Protein AF-X0Z632-F1 (afdb_monomer_lite)

Secondary structure (DSSP, 8-state):
-------------PPPPHHHHHHHHTSSSS--------------------GGGGT-SEE---EES-TT--TT-HHHHHHHHTTS--TTTTTS-EE-GGGSSS-----SSPEEE-SSS---TTTHHHHHHHHHHHHHTT--EEEEE---HHHHHHHHHHTGGGGGGEEEEEE---S-HHHHHHHSTTSPPHHHHHHHHHHHHHTT-EEEEE-SS--SS-HHHHHHHHGGG-SS-EE-

Organism: NCBI:txid412755

Structure (mmCIF, N/CA/C/O backbone):
data_AF-X0Z632-F1
#
_entry.id   AF-X0Z632-F1
#
loop_
_atom_site.group_PDB
_atom_site.id
_atom_site.type_symbol
_atom_site.label_atom_id
_atom_site.label_alt_id
_atom_site.label_comp_id
_atom_site.label_asym_id
_atom_site.label_entity_id
_atom_site.label_seq_id
_atom_site.pdbx_PDB_ins_code
_atom_site.Cartn_x
_atom_site.Cartn_y
_atom_site.Cartn_z
_atom_site.occupancy
_atom_site.B_iso_or_equiv
_atom_site.auth_seq_id
_atom_site.auth_comp_id
_atom_site.auth_asym_id
_atom_site.auth_atom_id
_atom_site.pdbx_PDB_model_num
ATOM 1 N N . PHE A 1 1 ? -76.206 59.222 -0.067 1.00 35.00 1 PHE A N 1
ATOM 2 C CA . PHE A 1 1 ? -76.840 60.277 0.751 1.00 35.00 1 PHE A CA 1
ATOM 3 C C . PHE A 1 1 ? -76.728 59.892 2.226 1.00 35.00 1 PHE A C 1
ATOM 5 O O . PHE A 1 1 ? -77.137 58.791 2.544 1.00 35.00 1 PHE A O 1
ATOM 12 N N . LYS A 1 2 ? -76.208 60.810 3.064 1.00 32.25 2 LYS A N 1
ATOM 13 C CA . LYS A 1 2 ? -76.246 60.871 4.552 1.00 32.25 2 LYS A CA 1
ATOM 14 C C . LYS A 1 2 ? -75.537 59.732 5.324 1.00 32.25 2 LYS A C 1
ATOM 16 O O . LYS A 1 2 ? -75.891 58.577 5.186 1.00 32.25 2 LYS A O 1
ATOM 21 N N . ARG A 1 3 ? -74.400 59.973 5.994 1.00 28.86 3 ARG A N 1
ATOM 22 C CA . ARG A 1 3 ? -74.104 60.762 7.222 1.00 28.86 3 ARG A CA 1
ATOM 23 C C . ARG A 1 3 ? -74.412 60.016 8.542 1.00 28.86 3 ARG A C 1
ATOM 25 O O . ARG A 1 3 ? -75.575 59.825 8.854 1.00 28.86 3 ARG A O 1
ATOM 32 N N . TRP A 1 4 ? -73.332 59.861 9.331 1.00 31.77 4 TRP A N 1
ATOM 33 C CA . TRP A 1 4 ? -73.224 59.926 10.806 1.00 31.77 4 TRP A CA 1
ATOM 34 C C . TRP A 1 4 ? -73.716 58.690 11.588 1.00 31.77 4 TRP A C 1
ATOM 36 O O . TRP A 1 4 ? -74.666 58.046 11.190 1.00 31.77 4 TRP A O 1
ATOM 46 N N . GLY A 1 5 ? -73.109 58.288 12.705 1.00 30.20 5 GLY A N 1
ATOM 47 C CA . GLY A 1 5 ? -72.093 58.945 13.518 1.00 30.20 5 GLY A CA 1
ATOM 48 C C . GLY A 1 5 ? -71.543 58.010 14.600 1.00 30.20 5 GLY A C 1
ATOM 49 O O . GLY A 1 5 ? -72.118 56.977 14.924 1.00 30.20 5 GLY A O 1
ATOM 50 N N . SER A 1 6 ? -70.382 58.414 15.099 1.00 36.72 6 SER A N 1
ATOM 51 C CA . SER A 1 6 ? -69.592 57.804 16.163 1.00 36.72 6 SER A CA 1
ATOM 52 C C . SER A 1 6 ? -70.198 58.087 17.539 1.00 36.72 6 SER A C 1
ATOM 54 O O . SER A 1 6 ? -70.685 59.196 17.753 1.00 36.72 6 SER A O 1
ATOM 56 N N . VAL A 1 7 ? -70.045 57.171 18.498 1.00 36.09 7 VAL A N 1
ATOM 57 C CA . VAL A 1 7 ? -69.908 57.545 19.915 1.00 36.09 7 VAL A CA 1
ATOM 58 C C . VAL A 1 7 ? -68.810 56.686 20.530 1.00 36.09 7 VAL A C 1
ATOM 60 O O . VAL A 1 7 ? -68.930 55.468 20.637 1.00 36.09 7 VAL A O 1
ATOM 63 N N . GLY A 1 8 ? -67.711 57.346 20.887 1.00 30.45 8 GLY A N 1
ATOM 64 C CA . GLY A 1 8 ? -66.609 56.767 21.637 1.00 30.45 8 GLY A CA 1
ATOM 65 C C . GLY A 1 8 ? -66.832 56.882 23.143 1.00 30.45 8 GLY A C 1
ATOM 66 O O . GLY A 1 8 ? -67.335 57.891 23.630 1.00 30.45 8 GLY A O 1
ATOM 67 N N . GLY A 1 9 ? -66.377 55.867 23.874 1.00 31.25 9 GLY A N 1
ATOM 68 C CA . GLY A 1 9 ? -66.051 55.950 25.294 1.00 31.25 9 GLY A CA 1
ATOM 69 C C . GLY A 1 9 ? -64.537 55.830 25.457 1.00 31.25 9 GLY A C 1
ATOM 70 O O . GLY A 1 9 ? -63.948 54.827 25.062 1.00 31.25 9 GLY A O 1
ATOM 71 N N . LYS A 1 10 ? -63.900 56.876 25.992 1.00 34.84 10 LYS A N 1
ATOM 72 C CA . LYS A 1 10 ? -62.472 56.908 26.341 1.00 34.84 10 LYS A CA 1
ATOM 73 C C . LYS A 1 10 ? -62.237 56.088 27.618 1.00 34.84 10 LYS A C 1
ATOM 75 O O . LYS A 1 10 ? -62.894 56.344 28.622 1.00 34.84 10 LYS A O 1
ATOM 80 N N . MET A 1 11 ? -61.252 55.191 27.609 1.00 34.78 11 MET A N 1
ATOM 81 C CA . MET A 1 11 ? -60.598 54.677 28.819 1.00 34.78 11 MET A CA 1
ATOM 82 C C . MET A 1 11 ? -59.113 55.043 28.779 1.00 34.78 11 MET A C 1
ATOM 84 O O . MET A 1 11 ? -58.485 55.042 27.722 1.00 34.78 11 MET A O 1
ATOM 88 N N . SER A 1 12 ? -58.599 55.435 29.939 1.00 42.28 12 SER A N 1
ATOM 89 C CA . SER A 1 12 ? -57.270 55.989 30.166 1.00 42.28 12 SER A CA 1
ATOM 90 C C . SER A 1 12 ? -56.146 54.983 29.899 1.00 42.28 12 SER A C 1
ATOM 92 O O . SER A 1 12 ? -56.236 53.802 30.235 1.00 42.28 12 SER A O 1
ATOM 94 N N . HIS A 1 13 ? -55.049 55.476 29.321 1.00 37.88 13 HIS A N 1
ATOM 95 C CA . HIS A 1 13 ? -53.810 54.724 29.161 1.00 37.88 13 HIS A CA 1
ATOM 96 C C . HIS A 1 13 ? -53.139 54.534 30.529 1.00 37.88 13 HIS A C 1
ATOM 98 O O . HIS A 1 13 ? -52.616 55.485 31.105 1.00 37.88 13 HIS A O 1
ATOM 104 N N . ARG A 1 14 ? -53.138 53.302 31.051 1.00 51.03 14 ARG A N 1
ATOM 105 C CA . ARG A 1 14 ? -52.121 52.862 32.016 1.00 51.03 14 ARG A CA 1
ATOM 106 C C . ARG A 1 14 ? -50.863 52.506 31.227 1.00 51.03 14 ARG A C 1
ATOM 108 O O . ARG A 1 14 ? -50.919 51.634 30.361 1.00 51.03 14 ARG A O 1
ATOM 115 N N . GLU A 1 15 ? -49.753 53.178 31.508 1.00 48.00 15 GLU A N 1
ATOM 116 C CA . GLU A 1 15 ? -48.443 52.803 30.973 1.00 48.00 15 GLU A CA 1
ATOM 117 C C . GLU A 1 15 ? -48.026 51.436 31.534 1.00 48.00 15 GLU A C 1
ATOM 119 O O . GLU A 1 15 ? -48.071 51.190 32.740 1.00 48.00 15 GLU A O 1
ATOM 124 N N . LEU A 1 16 ? -47.672 50.520 30.632 1.00 52.56 16 LEU A N 1
ATOM 125 C CA . LEU A 1 16 ? -47.199 49.180 30.969 1.00 52.56 16 LEU A CA 1
ATOM 126 C C . LEU A 1 16 ? -45.773 49.263 31.514 1.00 52.56 16 LEU A C 1
ATOM 128 O O . LEU A 1 16 ? -44.916 49.942 30.951 1.00 52.56 16 LEU A O 1
ATOM 132 N N . THR A 1 17 ? -45.498 48.520 32.582 1.00 67.56 17 THR A N 1
ATOM 133 C CA . THR A 1 17 ? -44.143 48.451 33.144 1.00 67.56 17 THR A CA 1
ATOM 134 C C . THR A 1 17 ? -43.188 47.701 32.196 1.00 67.56 17 THR A C 1
ATOM 136 O O . THR A 1 17 ? -43.632 46.822 31.445 1.00 67.56 17 THR A O 1
ATOM 139 N N . PRO A 1 18 ? -41.865 47.968 32.233 1.00 54.22 18 PRO A N 1
ATOM 140 C CA . PRO A 1 18 ? -40.882 47.318 31.353 1.00 54.22 18 PRO A CA 1
ATOM 141 C C . PRO A 1 18 ? -40.923 45.780 31.396 1.00 54.22 18 PRO A C 1
ATOM 143 O O . PRO A 1 18 ? -40.650 45.106 30.401 1.00 54.22 18 PRO A O 1
ATOM 146 N N . THR A 1 19 ? -41.328 45.213 32.533 1.00 52.00 19 THR A N 1
ATOM 147 C CA . THR A 1 19 ? -41.485 43.768 32.742 1.00 52.00 19 THR A CA 1
ATOM 148 C C . THR A 1 19 ? -42.703 43.202 31.999 1.00 52.00 19 THR A C 1
ATOM 150 O O . THR A 1 19 ? -42.630 42.106 31.447 1.00 52.00 19 THR A O 1
ATOM 153 N N . GLN A 1 20 ? -43.797 43.967 31.892 1.00 51.25 20 GLN A N 1
ATOM 154 C CA . GLN A 1 20 ? -45.006 43.583 31.147 1.00 51.25 20 GLN A CA 1
ATOM 155 C C . GLN A 1 20 ? -44.805 43.684 29.626 1.00 51.25 20 GLN A C 1
ATOM 157 O O . GLN A 1 20 ? -45.279 42.823 28.884 1.00 51.25 20 GLN A O 1
ATOM 162 N N . ALA A 1 21 ? -44.014 44.655 29.155 1.00 54.41 21 ALA A N 1
ATOM 163 C CA . ALA A 1 21 ? -43.621 44.756 27.745 1.00 54.41 21 ALA A CA 1
ATOM 164 C C . ALA A 1 21 ? -42.737 43.572 27.290 1.00 54.41 21 ALA A C 1
ATOM 166 O O . ALA A 1 21 ? -42.851 43.100 26.156 1.00 54.41 21 ALA A O 1
ATOM 167 N N . ARG A 1 22 ? -41.899 43.031 28.188 1.00 53.16 22 ARG A N 1
ATOM 168 C CA . ARG A 1 22 ? -41.026 41.876 27.904 1.00 53.16 22 ARG A CA 1
ATOM 169 C C . ARG A 1 22 ? -41.784 40.549 27.776 1.00 53.16 22 ARG A C 1
ATOM 171 O O . ARG A 1 22 ? -41.372 39.696 26.995 1.00 53.16 22 ARG A O 1
ATOM 178 N N . MET A 1 23 ? -42.903 40.388 28.482 1.00 47.66 23 MET A N 1
ATOM 179 C CA . MET A 1 23 ? -43.715 39.164 28.440 1.00 47.66 23 MET A CA 1
ATOM 180 C C . MET A 1 23 ? -44.602 39.076 27.182 1.00 47.66 23 MET A C 1
ATOM 182 O O . MET A 1 23 ? -44.792 37.989 26.641 1.00 47.66 23 MET A O 1
ATOM 186 N N . MET A 1 24 ? -45.064 40.211 26.640 1.00 48.19 24 MET A N 1
ATOM 187 C CA . MET A 1 24 ? -45.793 40.246 25.359 1.00 48.19 24 MET A CA 1
ATOM 188 C C . MET A 1 24 ? -44.884 40.061 24.132 1.00 48.19 24 MET A C 1
ATOM 190 O O . MET A 1 24 ? -45.317 39.491 23.129 1.00 48.19 24 MET A O 1
ATOM 194 N N . ALA A 1 25 ? -43.608 40.454 24.214 1.00 45.28 25 ALA A N 1
ATOM 195 C CA . ALA A 1 25 ? -42.630 40.224 23.145 1.00 45.28 25 ALA A CA 1
ATOM 196 C C . ALA A 1 25 ? -42.262 38.735 22.958 1.00 45.28 25 ALA A C 1
ATOM 198 O O . ALA A 1 25 ? -41.840 38.338 21.872 1.00 45.28 25 ALA A O 1
ATOM 199 N N . LEU A 1 26 ? -42.469 37.895 23.980 1.00 43.19 26 LEU A N 1
ATOM 200 C CA . LEU A 1 26 ? -42.168 36.458 23.932 1.00 43.19 26 LEU A CA 1
ATOM 201 C C . LEU A 1 26 ? -43.323 35.596 23.389 1.00 43.19 26 LEU A C 1
ATOM 203 O O . LEU A 1 26 ? -43.080 34.471 22.961 1.00 43.19 26 LEU A O 1
ATOM 207 N N . HIS A 1 27 ? -44.546 36.130 23.289 1.00 40.41 27 HIS A N 1
ATOM 208 C CA . HIS A 1 27 ? -45.713 35.401 22.761 1.00 40.41 27 HIS A CA 1
ATOM 209 C C . HIS A 1 27 ? -46.108 35.750 21.311 1.00 40.41 27 HIS A C 1
ATOM 211 O O . HIS A 1 27 ? -47.076 35.201 20.796 1.00 40.41 27 HIS A O 1
ATOM 217 N N . SER A 1 28 ? -45.343 36.591 20.602 1.00 40.12 28 SER A N 1
ATOM 218 C CA . SER A 1 28 ? -45.550 36.876 19.162 1.00 40.12 28 SER A CA 1
ATOM 219 C C . SER A 1 28 ? -44.395 36.435 18.247 1.00 40.12 28 SER A C 1
ATOM 221 O O . SER A 1 28 ? -44.416 36.692 17.043 1.00 40.12 28 SER A O 1
ATOM 223 N N . ALA A 1 29 ? -43.408 35.706 18.777 1.00 36.75 29 ALA A N 1
ATOM 224 C CA . ALA A 1 29 ? -42.328 35.098 17.989 1.00 36.75 29 ALA A CA 1
ATOM 225 C C . ALA A 1 29 ? -42.655 33.672 17.490 1.00 36.75 29 ALA A C 1
ATOM 227 O O . ALA A 1 29 ? -41.808 33.018 16.887 1.00 36.75 29 ALA A O 1
ATOM 228 N N . ALA A 1 30 ? -43.890 33.204 17.691 1.00 45.25 30 ALA A N 1
ATOM 229 C CA . ALA A 1 30 ? -44.371 31.887 17.281 1.00 45.25 30 ALA A CA 1
ATOM 230 C C . ALA A 1 30 ? -45.472 31.978 16.209 1.00 45.25 30 ALA A C 1
ATOM 232 O O . ALA A 1 30 ? -46.520 31.374 16.356 1.00 45.25 30 ALA A O 1
ATOM 233 N N . ALA A 1 31 ? -45.269 32.756 15.141 1.00 44.16 31 ALA A N 1
ATOM 234 C CA . ALA A 1 31 ? -46.070 32.663 13.909 1.00 44.16 31 ALA A CA 1
ATOM 235 C C . ALA A 1 31 ? -45.518 33.587 12.814 1.00 44.16 31 ALA A C 1
ATOM 237 O O . ALA A 1 31 ? -46.168 34.530 12.369 1.00 44.16 31 ALA A O 1
ATOM 238 N N . ARG A 1 32 ? -44.309 33.317 12.319 1.00 38.97 32 ARG A N 1
ATOM 239 C CA . ARG A 1 32 ? -43.928 33.767 10.973 1.00 38.97 32 ARG A CA 1
ATOM 240 C C . ARG A 1 32 ? -43.409 32.574 10.197 1.00 38.97 32 ARG A C 1
ATOM 242 O O . ARG A 1 32 ? -42.220 32.275 10.198 1.00 38.97 32 ARG A O 1
ATOM 249 N N . ARG A 1 33 ? -44.346 31.904 9.517 1.00 42.56 33 ARG A N 1
ATOM 250 C CA . ARG A 1 33 ? -44.065 31.043 8.365 1.00 42.56 33 ARG A CA 1
ATOM 251 C C . ARG A 1 33 ? -43.177 31.831 7.400 1.00 42.56 33 ARG A C 1
ATOM 253 O O . ARG A 1 33 ? -43.668 32.650 6.624 1.00 42.56 33 ARG A O 1
ATOM 260 N N . ARG A 1 34 ? -41.865 31.593 7.438 1.00 38.72 34 ARG A N 1
ATOM 261 C CA . ARG A 1 34 ? -40.999 31.893 6.299 1.00 38.72 34 ARG A CA 1
ATOM 262 C C . ARG A 1 34 ? -41.452 30.951 5.192 1.00 38.72 34 ARG A C 1
ATOM 264 O O . ARG A 1 34 ? -41.202 29.754 5.268 1.00 38.72 34 ARG A O 1
ATOM 271 N N . LYS A 1 35 ? -42.171 31.486 4.202 1.00 38.41 35 LYS A N 1
ATOM 272 C CA . LYS A 1 35 ? -42.354 30.807 2.918 1.00 38.41 35 LYS A CA 1
ATOM 273 C C . LYS A 1 35 ? -40.953 30.464 2.420 1.00 38.41 35 LYS A C 1
ATOM 275 O O . LYS A 1 35 ? -40.165 31.369 2.139 1.00 38.41 35 LYS A O 1
ATOM 280 N N . SER A 1 36 ? -40.624 29.178 2.404 1.00 37.91 36 SER A N 1
ATOM 281 C CA . SER A 1 36 ? -39.431 28.684 1.740 1.00 37.91 36 SER A CA 1
ATOM 282 C C . SER A 1 36 ? -39.508 29.153 0.290 1.00 37.91 36 SER A C 1
ATOM 284 O O . SER A 1 36 ? -40.463 28.858 -0.428 1.00 37.91 36 SER A O 1
ATOM 286 N N . ARG A 1 37 ? -38.517 29.937 -0.143 1.00 41.12 37 ARG A N 1
ATOM 287 C CA . ARG A 1 37 ? -38.212 30.011 -1.572 1.00 41.12 37 ARG A CA 1
ATOM 288 C C . ARG A 1 37 ? -37.965 28.568 -2.024 1.00 41.12 37 ARG A C 1
ATOM 290 O O . ARG A 1 37 ? -37.313 27.846 -1.263 1.00 41.12 37 ARG A O 1
ATOM 297 N N . PRO A 1 38 ? -38.466 28.130 -3.190 1.00 37.22 38 PRO A N 1
ATOM 298 C CA . PRO A 1 38 ? -38.049 26.849 -3.725 1.00 37.22 38 PRO A CA 1
ATOM 299 C C . PRO A 1 38 ? -36.540 26.958 -3.905 1.00 37.22 38 PRO A C 1
ATOM 301 O O . PRO A 1 38 ? -36.058 27.732 -4.730 1.00 37.22 38 PRO A O 1
ATOM 304 N N . GLY A 1 39 ? -35.801 26.284 -3.025 1.00 40.47 39 GLY A N 1
ATOM 305 C CA . GLY A 1 39 ? -34.375 26.125 -3.192 1.00 40.47 39 GLY A CA 1
ATOM 306 C C . GLY A 1 39 ? -34.216 25.425 -4.521 1.00 40.47 39 GLY A C 1
ATOM 307 O O . GLY A 1 39 ? -34.776 24.345 -4.714 1.00 40.47 39 GLY A O 1
ATOM 308 N N . THR A 1 40 ? -33.520 26.063 -5.452 1.00 40.75 40 THR A N 1
ATOM 309 C CA . THR A 1 40 ? -32.972 25.374 -6.605 1.00 40.75 40 THR A CA 1
ATOM 310 C C . THR A 1 40 ? -32.172 24.224 -6.014 1.00 40.75 40 THR A C 1
ATOM 312 O O . THR A 1 40 ? -31.099 24.436 -5.451 1.00 40.75 40 THR A O 1
ATOM 315 N N . GLN A 1 41 ? -32.736 23.016 -6.038 1.00 44.31 41 GLN A N 1
ATOM 316 C CA . GLN A 1 41 ? -31.952 21.813 -5.864 1.00 44.31 41 GLN A CA 1
ATOM 317 C C . GLN A 1 41 ? -30.989 21.859 -7.040 1.00 44.31 41 GLN A C 1
ATOM 319 O O . GLN A 1 41 ? -31.340 21.475 -8.156 1.00 44.31 41 GLN A O 1
ATOM 324 N N . SER A 1 42 ? -29.790 22.404 -6.827 1.00 44.88 42 SER A N 1
ATOM 325 C CA . SER A 1 42 ? -28.682 22.000 -7.663 1.00 44.88 42 SER A CA 1
ATOM 326 C C . SER A 1 42 ? -28.640 20.499 -7.450 1.00 44.88 42 SER A C 1
ATOM 328 O O . SER A 1 42 ? -28.296 20.046 -6.357 1.00 44.88 42 SER A O 1
ATOM 330 N N . LYS A 1 43 ? -29.101 19.729 -8.440 1.00 43.12 43 LYS A N 1
ATOM 331 C CA . LYS A 1 43 ? -28.710 18.333 -8.547 1.00 43.12 43 LYS A CA 1
ATOM 332 C C . LYS A 1 43 ? -27.196 18.376 -8.415 1.00 43.12 43 LYS A C 1
ATOM 334 O O . LYS A 1 43 ? -26.533 18.896 -9.312 1.00 43.12 43 LYS A O 1
ATOM 339 N N . ALA A 1 44 ? -26.676 17.981 -7.255 1.00 49.53 44 ALA A N 1
ATOM 340 C CA . ALA A 1 44 ? -25.270 17.683 -7.135 1.00 49.53 44 ALA A CA 1
ATOM 341 C C . ALA A 1 44 ? -25.082 16.583 -8.171 1.00 49.53 44 ALA A C 1
ATOM 343 O O . ALA A 1 44 ? -25.600 15.482 -8.008 1.00 49.53 44 ALA A O 1
ATOM 344 N N . GLN A 1 45 ? -24.529 16.945 -9.328 1.00 48.53 45 GLN A N 1
ATOM 345 C CA . GLN A 1 45 ? -24.041 15.947 -10.252 1.00 48.53 45 GLN A CA 1
ATOM 346 C C . GLN A 1 45 ? -23.078 15.126 -9.411 1.00 48.53 45 GLN A C 1
ATOM 348 O O . GLN A 1 45 ? -22.143 15.706 -8.851 1.00 48.53 45 GLN A O 1
ATOM 353 N N . ASP A 1 46 ? -23.363 13.833 -9.253 1.00 60.72 46 ASP A N 1
ATOM 354 C CA . ASP A 1 46 ? -22.389 12.892 -8.726 1.00 60.72 46 ASP A CA 1
ATOM 355 C C . ASP A 1 46 ? -21.155 13.054 -9.606 1.00 60.72 46 ASP A C 1
ATOM 357 O O . ASP A 1 46 ? -21.115 12.618 -10.759 1.00 60.72 46 ASP A O 1
ATOM 361 N N . LYS A 1 47 ? -20.176 13.812 -9.108 1.00 60.69 47 LYS A N 1
ATOM 362 C CA . LYS A 1 47 ? -18.864 13.856 -9.721 1.00 60.69 47 LYS A CA 1
ATOM 363 C C . LYS A 1 47 ? -18.344 12.445 -9.553 1.00 60.69 47 LYS A C 1
ATOM 365 O O . LYS A 1 47 ? -18.048 12.043 -8.431 1.00 60.69 47 LYS A O 1
ATOM 370 N N . HIS A 1 48 ? -18.277 11.704 -10.654 1.00 72.38 48 HIS A N 1
ATOM 371 C CA . HIS A 1 48 ? -17.559 10.444 -10.665 1.00 72.38 48 HIS A CA 1
ATOM 372 C C . HIS A 1 48 ? -16.160 10.706 -10.108 1.00 72.38 48 HIS A C 1
ATOM 374 O O . HIS A 1 48 ? -15.427 11.555 -10.621 1.00 72.38 48 HIS A O 1
ATOM 380 N N . ALA A 1 49 ? -15.844 10.044 -8.999 1.00 74.12 49 ALA A N 1
ATOM 381 C CA . ALA A 1 49 ? -14.515 10.092 -8.427 1.00 74.12 49 ALA A CA 1
ATOM 382 C C . ALA A 1 49 ? -13.529 9.465 -9.422 1.00 74.12 49 ALA A C 1
ATOM 384 O O . ALA A 1 49 ? -13.881 8.532 -10.146 1.00 74.12 49 ALA A O 1
ATOM 385 N N . HIS A 1 50 ? -12.310 9.995 -9.474 1.00 75.06 50 HIS A N 1
ATOM 386 C CA . HIS A 1 50 ? -11.262 9.491 -10.356 1.00 75.06 50 HIS A CA 1
ATOM 387 C C . HIS A 1 50 ? -9.944 9.339 -9.589 1.00 75.06 50 HIS A C 1
ATOM 389 O O . HIS A 1 50 ? -9.543 10.224 -8.827 1.00 75.06 50 HIS A O 1
ATOM 395 N N . GLY A 1 51 ? -9.225 8.242 -9.828 1.00 80.19 51 GLY A N 1
ATOM 396 C CA . GLY A 1 51 ? -7.916 7.999 -9.227 1.00 80.19 51 GLY A CA 1
ATOM 397 C C . GLY A 1 51 ? -8.023 7.784 -7.719 1.00 80.19 51 GLY A C 1
ATOM 398 O O . GLY A 1 51 ? -8.852 7.017 -7.245 1.00 80.19 51 GLY A O 1
ATOM 399 N N . THR A 1 52 ? -7.198 8.468 -6.921 1.00 77.00 52 THR A N 1
ATOM 400 C CA . THR A 1 52 ? -7.201 8.242 -5.463 1.00 77.00 52 THR A CA 1
ATOM 401 C C . THR A 1 52 ? -8.490 8.692 -4.771 1.00 77.00 52 THR A C 1
ATOM 403 O O . THR A 1 52 ? -8.775 8.217 -3.672 1.00 77.00 52 THR A O 1
ATOM 406 N N . GLU A 1 53 ? -9.295 9.550 -5.408 1.00 80.75 53 GLU A N 1
ATOM 407 C CA . GLU A 1 53 ? -10.603 9.978 -4.889 1.00 80.75 53 GLU A CA 1
ATOM 408 C C . GLU A 1 53 ? -11.618 8.826 -4.840 1.00 80.75 53 GLU A C 1
ATOM 410 O O . GLU A 1 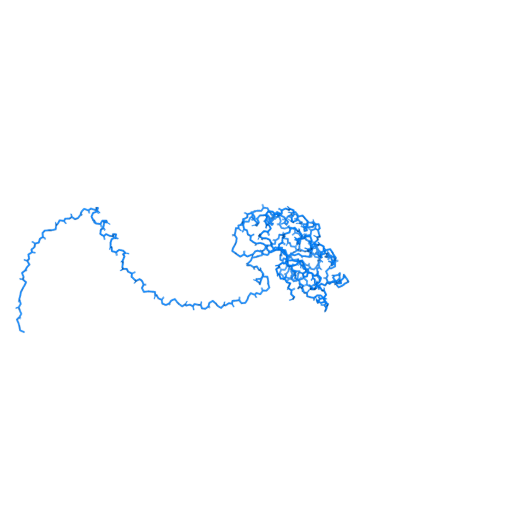53 ? -12.556 8.872 -4.048 1.00 80.75 53 GLU A O 1
ATOM 415 N N . GLU A 1 54 ? -11.404 7.762 -5.623 1.00 84.69 54 GLU A N 1
ATOM 416 C CA . GLU A 1 54 ? -12.212 6.535 -5.573 1.00 84.69 54 GLU A CA 1
ATOM 417 C C . GLU A 1 54 ? -11.978 5.750 -4.272 1.00 84.69 54 GLU A C 1
ATOM 419 O O . GLU A 1 54 ? -12.781 4.896 -3.897 1.00 84.69 54 GLU A O 1
ATOM 424 N N . TRP A 1 55 ? -10.877 6.029 -3.564 1.00 86.94 55 TRP A N 1
ATOM 425 C CA . TRP A 1 55 ? -10.458 5.284 -2.374 1.00 86.94 55 TRP A CA 1
ATOM 426 C C . TRP A 1 55 ? -10.463 6.120 -1.094 1.00 86.94 55 TRP A C 1
ATOM 428 O O . TRP A 1 55 ? -10.640 5.572 -0.001 1.00 86.94 55 TRP A O 1
ATOM 438 N N . ALA A 1 56 ? -10.223 7.427 -1.203 1.00 93.31 56 ALA A N 1
ATOM 439 C CA . ALA A 1 56 ? -10.080 8.316 -0.059 1.00 93.31 56 ALA A CA 1
ATOM 440 C C . ALA A 1 56 ? -10.422 9.771 -0.398 1.00 93.31 56 ALA A C 1
ATOM 442 O O . ALA A 1 56 ? -10.089 10.281 -1.463 1.00 93.31 56 ALA A O 1
ATOM 443 N N . ALA A 1 57 ? -11.001 10.482 0.572 1.00 94.81 57 ALA A N 1
ATOM 444 C CA . ALA A 1 57 ? -11.304 11.910 0.448 1.00 94.81 57 ALA A CA 1
ATOM 445 C C . ALA A 1 57 ? -10.049 12.792 0.584 1.00 94.81 57 ALA A C 1
ATOM 447 O O . ALA A 1 57 ? -10.034 13.963 0.192 1.00 94.81 57 ALA A O 1
ATOM 448 N N . HIS A 1 58 ? -8.988 12.253 1.188 1.00 97.00 58 HIS A N 1
ATOM 449 C CA . HIS A 1 58 ? -7.780 12.992 1.525 1.00 97.00 58 HIS A CA 1
ATOM 450 C C . HIS A 1 58 ? -6.526 12.151 1.314 1.00 97.00 58 HIS A C 1
ATOM 452 O O . HIS A 1 58 ? -6.535 10.946 1.524 1.00 97.00 58 HIS A O 1
ATOM 458 N N . ASN A 1 59 ? -5.416 12.817 0.990 1.00 97.06 59 ASN A N 1
ATOM 459 C CA . ASN A 1 59 ? -4.119 12.181 0.778 1.00 97.06 59 ASN A CA 1
ATOM 460 C C . ASN A 1 59 ? -3.072 12.802 1.709 1.00 97.06 59 ASN A C 1
ATOM 462 O O . ASN A 1 59 ? -3.003 14.030 1.838 1.00 97.06 59 ASN A O 1
ATOM 466 N N . VAL A 1 60 ? -2.226 11.974 2.320 1.00 97.88 60 VAL A N 1
ATOM 467 C CA . VAL A 1 60 ? -1.067 12.413 3.113 1.00 97.88 60 VAL A CA 1
ATOM 468 C C . VAL A 1 60 ? 0.205 11.814 2.519 1.00 97.88 60 VAL A C 1
ATOM 470 O O . VAL A 1 60 ? 0.224 10.673 2.076 1.00 97.88 60 VAL A O 1
ATOM 473 N N . ASN A 1 61 ? 1.270 12.617 2.460 1.00 97.94 61 ASN A N 1
ATOM 474 C CA . ASN A 1 61 ? 2.569 12.230 1.907 1.00 97.94 61 ASN A CA 1
ATOM 475 C C . ASN A 1 61 ? 3.681 12.964 2.650 1.00 97.94 61 ASN A C 1
ATOM 477 O O . ASN A 1 61 ? 3.618 14.194 2.777 1.00 97.94 61 ASN A O 1
ATOM 481 N N . ILE A 1 62 ? 4.712 12.232 3.065 1.00 98.00 62 ILE A N 1
ATOM 482 C CA . ILE A 1 62 ? 5.819 12.749 3.885 1.00 98.00 62 ILE A CA 1
ATOM 483 C C . ILE A 1 62 ? 7.149 12.796 3.135 1.00 98.00 62 ILE A C 1
ATOM 485 O O . ILE A 1 62 ? 8.154 13.229 3.686 1.00 98.00 62 ILE A O 1
ATOM 489 N N . GLN A 1 63 ? 7.175 12.367 1.877 1.00 97.62 63 GLN A N 1
ATOM 490 C CA . GLN A 1 63 ? 8.404 12.184 1.115 1.00 97.62 63 GLN A CA 1
ATOM 491 C C . GLN A 1 63 ? 8.225 12.580 -0.353 1.00 97.62 63 GLN A C 1
ATOM 493 O O . GLN A 1 63 ? 7.138 12.461 -0.922 1.00 97.62 63 GLN A O 1
ATOM 498 N N . ILE A 1 64 ? 9.320 13.034 -0.967 1.00 96.81 64 ILE A N 1
ATOM 499 C CA . ILE A 1 64 ? 9.469 13.143 -2.423 1.00 96.81 64 ILE A CA 1
ATOM 500 C C . ILE A 1 64 ? 10.391 12.019 -2.896 1.00 96.81 64 ILE A C 1
ATOM 502 O O . ILE A 1 64 ? 11.447 11.800 -2.305 1.00 96.81 64 ILE A O 1
ATOM 506 N N . GLY A 1 65 ? 10.013 11.346 -3.982 1.00 97.88 65 GLY A N 1
ATOM 507 C CA . GLY A 1 65 ? 10.754 10.198 -4.497 1.00 97.88 65 GLY A CA 1
ATOM 508 C C . GLY A 1 65 ? 10.359 8.888 -3.822 1.00 97.88 65 GLY A C 1
ATOM 509 O O . GLY A 1 65 ? 9.667 8.866 -2.802 1.00 97.88 65 GLY A O 1
ATOM 510 N N . CYS A 1 66 ? 10.792 7.780 -4.409 1.00 98.19 66 CYS A N 1
ATOM 511 C CA . CYS A 1 66 ? 10.546 6.437 -3.900 1.00 98.19 66 CYS A CA 1
ATOM 512 C C . CYS A 1 66 ? 11.651 5.500 -4.391 1.00 98.19 66 CYS A C 1
ATOM 514 O O . CYS A 1 66 ? 11.895 5.415 -5.596 1.00 98.19 66 CYS A O 1
ATOM 516 N N . ALA A 1 67 ? 12.282 4.777 -3.461 1.00 97.81 67 ALA A N 1
ATOM 517 C CA . ALA A 1 67 ? 13.395 3.874 -3.753 1.00 97.81 67 ALA A CA 1
ATOM 518 C C . ALA A 1 67 ? 13.010 2.703 -4.678 1.00 97.81 67 ALA A C 1
ATOM 520 O O . ALA A 1 67 ? 13.867 2.188 -5.391 1.00 97.81 67 ALA A O 1
ATOM 521 N N . HIS A 1 68 ? 11.726 2.320 -4.727 1.00 98.31 68 HIS A N 1
ATOM 522 C CA . HIS A 1 68 ? 11.239 1.233 -5.591 1.00 98.31 68 HIS A CA 1
ATOM 523 C C . HIS A 1 68 ? 11.432 1.498 -7.091 1.00 98.31 68 HIS A C 1
ATOM 525 O O . HIS A 1 68 ? 11.525 0.548 -7.863 1.00 98.31 68 HIS A O 1
ATOM 531 N N . ASP A 1 69 ? 11.477 2.774 -7.494 1.00 98.00 69 ASP A N 1
ATOM 532 C CA . ASP A 1 69 ? 11.728 3.239 -8.866 1.00 98.00 69 ASP A CA 1
ATOM 533 C C . ASP A 1 69 ? 10.922 2.525 -9.973 1.00 98.00 69 ASP A C 1
ATOM 535 O O . ASP A 1 69 ? 11.433 2.251 -11.058 1.00 98.00 69 ASP A O 1
ATOM 539 N N . CYS A 1 70 ? 9.643 2.218 -9.712 1.00 98.44 70 CYS A N 1
ATOM 540 C CA . CYS A 1 70 ? 8.812 1.467 -10.656 1.00 98.44 70 CYS A CA 1
ATOM 541 C C . CYS A 1 70 ? 8.713 2.175 -12.019 1.00 98.44 70 CYS A C 1
ATOM 543 O O . CYS A 1 70 ? 8.466 3.385 -12.094 1.00 98.44 70 CYS A O 1
ATOM 545 N N . LYS A 1 71 ? 8.831 1.407 -13.106 1.00 98.19 71 LYS A N 1
ATOM 546 C CA . LYS A 1 71 ? 8.842 1.926 -14.484 1.00 98.19 71 LYS A CA 1
ATOM 547 C C . LYS A 1 71 ? 7.526 2.594 -14.882 1.00 98.19 71 LYS A C 1
ATOM 549 O O . LYS A 1 71 ? 7.544 3.584 -15.605 1.00 98.19 71 LYS A O 1
ATOM 554 N N . TYR A 1 72 ? 6.403 2.093 -14.372 1.00 97.62 72 TYR A N 1
ATOM 555 C CA . TYR A 1 72 ? 5.059 2.608 -14.658 1.00 97.62 72 TYR A CA 1
ATOM 556 C C . TYR A 1 72 ? 4.610 3.731 -13.697 1.00 97.62 72 TYR A C 1
ATOM 558 O O . TYR A 1 72 ? 3.470 4.185 -13.752 1.00 97.62 72 TYR A O 1
ATOM 566 N N . CYS A 1 73 ? 5.466 4.169 -12.765 1.00 97.94 73 CYS A N 1
ATOM 567 C CA . CYS A 1 73 ? 5.042 4.978 -11.622 1.00 97.94 73 CYS A CA 1
ATOM 568 C C . CYS A 1 73 ? 4.448 6.343 -12.023 1.00 97.94 73 CYS A C 1
ATOM 570 O O . CYS A 1 73 ? 5.164 7.265 -12.430 1.00 97.94 73 CYS A O 1
ATOM 572 N N . TYR A 1 74 ? 3.145 6.517 -11.781 1.00 96.69 74 TYR A N 1
ATOM 573 C CA . TYR A 1 74 ? 2.454 7.795 -11.964 1.00 96.69 74 TYR A CA 1
ATOM 574 C C . TYR A 1 74 ? 3.074 8.920 -11.120 1.00 96.69 74 TYR A C 1
ATOM 576 O O . TYR A 1 74 ? 3.317 10.017 -11.625 1.00 96.69 74 TYR A O 1
ATOM 584 N N . ALA A 1 75 ? 3.408 8.650 -9.852 1.00 97.56 75 ALA A N 1
ATOM 585 C CA . ALA A 1 75 ? 4.009 9.647 -8.966 1.00 97.56 75 ALA A CA 1
ATOM 586 C C . ALA A 1 75 ? 5.375 10.141 -9.479 1.00 97.56 75 ALA A C 1
ATOM 588 O O . ALA A 1 75 ? 5.647 11.343 -9.412 1.00 97.56 75 ALA A O 1
ATOM 589 N N . LYS A 1 76 ? 6.191 9.250 -10.067 1.00 98.12 76 LYS A N 1
ATOM 590 C CA . LYS A 1 76 ? 7.453 9.608 -10.737 1.00 98.12 76 LYS A CA 1
ATOM 591 C C . LYS A 1 76 ? 7.193 10.527 -11.925 1.00 98.12 76 LYS A C 1
ATOM 593 O O . LYS A 1 76 ? 7.800 11.595 -12.015 1.00 98.12 76 LYS A O 1
ATOM 598 N N . CYS A 1 77 ? 6.256 10.149 -12.798 1.00 97.81 77 CYS A N 1
ATOM 599 C CA . CYS A 1 77 ? 5.867 10.952 -13.958 1.00 97.81 77 CYS A CA 1
ATOM 600 C C . CYS A 1 77 ? 5.404 12.359 -13.543 1.00 97.81 77 CYS A C 1
ATOM 602 O O . CYS A 1 77 ? 5.904 13.359 -14.060 1.00 97.81 77 CYS A O 1
ATOM 604 N N . MET A 1 78 ? 4.517 12.458 -12.548 1.00 97.75 78 MET A N 1
ATOM 605 C CA . MET A 1 78 ? 4.011 13.744 -12.061 1.00 97.75 78 MET A CA 1
ATOM 606 C C . MET A 1 78 ? 5.094 14.584 -11.388 1.00 97.75 78 MET A C 1
ATOM 608 O O . MET A 1 78 ? 5.160 15.794 -11.606 1.00 97.75 78 MET A O 1
ATOM 612 N N . ALA A 1 79 ? 5.976 13.974 -10.597 1.00 97.25 79 ALA A N 1
ATOM 613 C CA . ALA A 1 79 ? 7.080 14.698 -9.981 1.00 97.25 79 ALA A CA 1
ATOM 614 C C . ALA A 1 79 ? 8.033 15.291 -11.028 1.00 97.25 79 ALA A C 1
ATOM 616 O O . ALA A 1 79 ? 8.491 16.417 -10.842 1.00 97.25 79 ALA A O 1
ATOM 617 N N . ILE A 1 80 ? 8.286 14.583 -12.131 1.00 97.62 80 ILE A N 1
ATOM 618 C CA . ILE A 1 80 ? 9.082 15.096 -13.255 1.00 97.62 80 ILE A CA 1
ATOM 619 C C . ILE A 1 80 ? 8.332 16.216 -13.979 1.00 97.62 80 ILE A C 1
ATOM 621 O O . ILE A 1 80 ? 8.875 17.309 -14.141 1.00 97.62 80 ILE A O 1
ATOM 625 N N . ARG A 1 81 ? 7.062 15.987 -14.344 1.00 97.44 81 ARG A N 1
ATOM 626 C CA . ARG A 1 81 ? 6.208 16.970 -15.034 1.00 97.44 81 ARG A CA 1
ATOM 627 C C . ARG A 1 81 ? 6.157 18.309 -14.298 1.00 97.44 81 ARG A C 1
ATOM 629 O O . ARG A 1 81 ? 6.253 19.359 -14.924 1.00 97.44 81 ARG A O 1
ATOM 636 N N . PHE A 1 82 ? 6.037 18.273 -12.973 1.00 97.00 82 PHE A N 1
ATOM 637 C CA . PHE A 1 82 ? 5.962 19.467 -12.127 1.00 97.00 82 PHE A CA 1
ATOM 638 C C . PHE A 1 82 ? 7.311 19.885 -11.524 1.00 97.00 82 PHE A C 1
ATOM 640 O O . PHE A 1 82 ? 7.329 20.640 -10.554 1.00 97.00 82 PHE A O 1
ATOM 647 N N . LYS A 1 83 ? 8.437 19.409 -12.076 1.00 96.25 83 LYS A N 1
ATOM 648 C CA . LYS A 1 83 ? 9.808 19.808 -11.698 1.00 96.25 83 LYS A CA 1
ATOM 649 C C . LYS A 1 83 ? 10.143 19.618 -10.206 1.00 96.25 83 LYS A C 1
ATOM 651 O O . LYS A 1 83 ? 10.965 20.337 -9.650 1.00 96.25 83 LYS A O 1
ATOM 656 N N . ARG A 1 84 ? 9.516 18.638 -9.549 1.00 95.19 84 ARG A N 1
ATOM 657 C CA . ARG A 1 84 ? 9.777 18.251 -8.146 1.00 95.19 84 ARG A CA 1
ATOM 658 C C . ARG A 1 84 ? 10.887 17.208 -8.024 1.00 95.19 84 ARG A C 1
ATOM 660 O O . ARG A 1 84 ? 11.469 17.057 -6.956 1.00 95.19 84 ARG A O 1
ATOM 667 N N . SER A 1 85 ? 11.143 16.458 -9.093 1.00 96.44 85 SER A N 1
ATOM 668 C CA . SER A 1 85 ? 12.232 15.487 -9.193 1.00 96.44 85 SER A CA 1
ATOM 669 C C . SER A 1 85 ? 12.627 15.290 -10.660 1.00 96.44 85 SER A C 1
ATOM 671 O O . SER A 1 85 ? 11.977 15.799 -11.568 1.00 96.44 85 SER A O 1
ATOM 673 N N . THR A 1 86 ? 13.692 14.535 -10.892 1.00 97.12 86 THR A N 1
ATOM 674 C CA . THR A 1 86 ? 14.150 14.071 -12.205 1.00 97.12 86 THR A CA 1
ATOM 675 C C . THR A 1 86 ? 14.122 12.546 -12.240 1.00 97.12 86 THR A C 1
ATOM 677 O O . THR A 1 86 ? 14.100 11.898 -11.192 1.00 97.12 86 THR A O 1
ATOM 680 N N . ALA A 1 87 ? 14.205 11.949 -13.433 1.00 96.00 87 ALA A N 1
ATOM 681 C CA . ALA A 1 87 ? 14.323 10.496 -13.561 1.00 96.00 87 ALA A CA 1
ATOM 682 C C . ALA A 1 87 ? 15.520 9.931 -12.771 1.00 96.00 87 ALA A C 1
ATOM 684 O O . ALA A 1 87 ? 15.398 8.873 -12.164 1.00 96.00 87 ALA A O 1
ATOM 685 N N . ARG A 1 88 ? 16.640 10.669 -12.720 1.00 96.31 88 ARG A N 1
ATOM 686 C CA . ARG A 1 88 ? 17.870 10.278 -12.011 1.00 96.31 88 ARG A CA 1
ATOM 687 C C . ARG A 1 88 ? 17.778 10.457 -10.494 1.00 96.31 88 ARG A C 1
ATOM 689 O O . ARG A 1 88 ? 18.434 9.735 -9.751 1.00 96.31 88 ARG A O 1
ATOM 696 N N . SER A 1 89 ? 17.010 11.438 -10.025 1.00 96.75 89 SER A N 1
ATOM 697 C CA . SER A 1 89 ? 16.883 11.732 -8.593 1.00 96.75 89 SER A CA 1
ATOM 698 C C . SER A 1 89 ? 15.707 11.023 -7.925 1.00 96.75 89 SER A C 1
ATOM 700 O O . SER A 1 89 ? 15.657 11.006 -6.704 1.00 96.75 89 SER A O 1
ATOM 702 N N . TRP A 1 90 ? 14.766 10.446 -8.680 1.00 97.50 90 TRP A N 1
ATOM 703 C CA . TRP A 1 90 ? 13.534 9.865 -8.129 1.00 97.50 90 TRP A CA 1
ATOM 704 C C . TRP A 1 90 ? 13.771 8.772 -7.081 1.00 97.50 90 TRP A C 1
ATOM 706 O O . TRP A 1 90 ? 13.133 8.795 -6.029 1.00 97.50 90 TRP A O 1
ATOM 716 N N . ALA A 1 91 ? 14.707 7.858 -7.345 1.00 97.25 91 ALA A N 1
ATOM 717 C CA . ALA A 1 91 ? 15.045 6.776 -6.422 1.00 97.25 91 ALA A CA 1
ATOM 718 C C . ALA A 1 91 ? 15.708 7.279 -5.125 1.00 97.25 91 ALA A C 1
ATOM 720 O O . ALA A 1 91 ? 15.658 6.606 -4.100 1.00 97.25 91 ALA A O 1
ATOM 721 N N . LYS A 1 92 ? 16.291 8.487 -5.143 1.00 96.75 92 LYS A N 1
ATOM 722 C CA . LYS A 1 92 ? 16.886 9.138 -3.968 1.00 96.75 92 LYS A CA 1
ATOM 723 C C . LYS A 1 92 ? 15.793 9.846 -3.173 1.00 96.75 92 LYS A C 1
ATOM 725 O O . LYS A 1 92 ? 15.645 11.068 -3.229 1.00 96.75 92 LYS A O 1
ATOM 730 N N . ALA A 1 93 ? 14.999 9.037 -2.483 1.00 95.50 93 ALA A N 1
ATOM 731 C CA . ALA A 1 93 ? 13.928 9.481 -1.609 1.00 95.50 93 ALA A CA 1
ATOM 732 C C . ALA A 1 93 ? 14.404 10.548 -0.607 1.00 95.50 93 ALA A C 1
ATOM 734 O O . ALA A 1 93 ? 15.470 10.430 -0.004 1.00 95.50 93 ALA A O 1
ATOM 735 N N . LYS A 1 94 ? 13.594 11.592 -0.415 1.00 97.06 94 LYS A N 1
ATOM 736 C CA . LYS A 1 94 ? 13.845 12.658 0.559 1.00 97.06 94 LYS A CA 1
ATOM 737 C C . LYS A 1 94 ? 12.622 12.879 1.435 1.00 97.06 94 LYS A C 1
ATOM 739 O O . LYS A 1 94 ? 11.590 13.359 0.955 1.00 97.06 94 LYS A O 1
ATOM 744 N N . ILE A 1 95 ? 12.768 12.591 2.724 1.00 98.06 95 ILE A N 1
ATOM 745 C CA . ILE A 1 95 ? 11.756 12.896 3.735 1.00 98.06 95 ILE A CA 1
ATOM 746 C C . ILE A 1 95 ? 11.616 14.415 3.881 1.00 98.06 95 ILE A C 1
ATOM 748 O O . ILE A 1 95 ? 12.589 15.169 3.990 1.00 98.06 95 ILE A O 1
ATOM 752 N N . LEU A 1 96 ? 10.372 14.875 3.888 1.00 97.00 96 LEU A N 1
ATOM 753 C CA . LEU A 1 96 ? 9.982 16.248 4.156 1.00 97.00 96 LEU A CA 1
ATOM 754 C C . LEU A 1 96 ? 9.794 16.405 5.665 1.00 97.00 96 LEU A C 1
ATOM 756 O O . LEU A 1 96 ? 8.684 16.270 6.165 1.00 97.00 96 LEU A O 1
ATOM 760 N N . LYS A 1 97 ? 10.878 16.704 6.393 1.00 96.00 97 LYS A N 1
ATOM 761 C CA . LYS A 1 97 ? 10.879 16.774 7.871 1.00 96.00 97 LYS A CA 1
ATOM 762 C C . LYS A 1 97 ? 9.749 17.633 8.459 1.00 96.00 97 LYS A C 1
ATOM 764 O O . LYS A 1 97 ? 9.154 17.256 9.453 1.00 96.00 97 LYS A O 1
ATOM 769 N N . HIS A 1 98 ? 9.383 18.730 7.792 1.00 95.50 98 HIS A N 1
ATOM 770 C CA . HIS A 1 98 ? 8.265 19.599 8.191 1.00 95.50 98 HIS A CA 1
ATOM 771 C C . HIS A 1 98 ? 6.869 18.953 8.067 1.00 95.50 98 HIS A C 1
ATOM 773 O O . HIS A 1 98 ? 5.872 19.626 8.303 1.00 95.50 98 HIS A O 1
ATOM 779 N N . LYS A 1 99 ? 6.762 17.694 7.635 1.00 95.69 99 LYS A N 1
ATOM 780 C CA . LYS A 1 99 ? 5.510 16.929 7.555 1.00 95.69 99 LYS A CA 1
ATOM 781 C C . LYS A 1 99 ? 5.445 15.766 8.544 1.00 95.69 99 LYS A C 1
ATOM 783 O O . LYS A 1 99 ? 4.467 15.030 8.512 1.00 95.69 99 LYS A O 1
ATOM 788 N N . VAL A 1 100 ? 6.469 15.581 9.373 1.00 96.31 100 VAL A N 1
ATOM 789 C CA . VAL A 1 100 ? 6.582 14.454 10.302 1.00 96.31 100 VAL A CA 1
ATOM 790 C C . VAL A 1 100 ? 6.508 14.980 11.732 1.00 96.31 100 VAL A C 1
ATOM 792 O O . VAL A 1 100 ? 7.210 15.933 12.055 1.00 96.31 100 VAL A O 1
ATOM 795 N N . GLY A 1 101 ? 5.675 14.362 12.576 1.00 87.06 101 GLY A N 1
ATOM 796 C CA . GLY A 1 101 ? 5.596 14.673 14.009 1.00 87.06 101 GLY A CA 1
ATOM 797 C C . GLY A 1 101 ? 4.975 16.032 14.339 1.00 87.06 101 GLY A C 1
ATOM 798 O O . GLY A 1 101 ? 5.339 16.640 15.340 1.00 87.06 101 GLY A O 1
ATOM 799 N N . ASN A 1 102 ? 4.066 16.525 13.494 1.00 90.12 102 ASN A N 1
ATOM 800 C CA . ASN A 1 102 ? 3.356 17.791 13.721 1.00 90.12 102 ASN A CA 1
ATOM 801 C C . ASN A 1 102 ? 1.912 17.582 14.203 1.00 90.12 102 ASN A C 1
ATOM 803 O O . ASN A 1 102 ? 1.135 18.541 14.239 1.00 90.12 102 ASN A O 1
ATOM 807 N N . GLY A 1 103 ? 1.540 16.341 14.530 1.00 92.75 103 GLY A N 1
ATOM 808 C CA . GLY A 1 103 ? 0.163 15.970 14.816 1.00 92.75 103 GLY A CA 1
ATOM 809 C C . GLY A 1 103 ? -0.718 15.990 13.566 1.00 92.75 103 GLY A C 1
ATOM 810 O O . GLY A 1 103 ? -0.333 16.436 12.479 1.00 92.75 103 GLY A O 1
ATOM 811 N N . SER A 1 104 ? -1.950 15.519 13.728 1.00 96.12 104 SER A N 1
ATOM 812 C CA . SER A 1 104 ? -2.992 15.616 12.710 1.00 96.12 104 SER A CA 1
ATOM 813 C C . SER A 1 104 ? -4.250 16.245 13.297 1.00 96.12 104 SER A C 1
ATOM 815 O O . SER A 1 104 ? -4.427 16.350 14.508 1.00 96.12 104 SER A O 1
ATOM 817 N N . ARG A 1 105 ? -5.149 16.674 12.416 1.00 96.81 105 ARG A N 1
ATOM 818 C CA . ARG A 1 105 ? -6.516 17.063 12.775 1.00 96.81 105 ARG A CA 1
ATOM 819 C C . ARG A 1 105 ? -7.468 16.006 12.237 1.00 96.81 105 ARG A C 1
ATOM 821 O O . ARG A 1 105 ? -7.176 15.398 11.205 1.00 96.81 105 ARG A O 1
ATOM 828 N N . LYS A 1 106 ? -8.616 15.822 12.891 1.00 97.88 106 LYS A N 1
ATOM 829 C CA . LYS A 1 106 ? -9.699 15.001 12.339 1.00 97.88 106 LYS A CA 1
ATOM 830 C C . LYS A 1 106 ? -10.124 15.565 10.982 1.00 97.88 106 LYS A C 1
ATOM 832 O O . LYS A 1 106 ? -10.297 16.778 10.825 1.00 97.88 106 LYS A O 1
ATOM 837 N N . LYS A 1 107 ? -10.293 14.681 10.008 1.00 96.62 107 LYS A N 1
ATOM 838 C CA . LYS A 1 107 ? -10.813 14.969 8.676 1.00 96.62 107 LYS A CA 1
ATOM 839 C C . LYS A 1 107 ? -12.082 14.165 8.425 1.00 96.62 107 LYS A C 1
ATOM 841 O O . LYS A 1 107 ? -12.324 13.143 9.060 1.00 96.62 107 LYS A O 1
ATOM 846 N N . HIS A 1 108 ? -12.906 14.659 7.508 1.00 95.69 108 HIS A N 1
ATOM 847 C CA . HIS A 1 108 ? -14.078 13.926 7.051 1.00 95.69 108 HIS A CA 1
ATOM 848 C C . HIS A 1 108 ? -13.665 12.883 6.006 1.00 95.69 108 HIS A C 1
ATOM 850 O O . HIS A 1 108 ? -12.937 13.197 5.067 1.00 95.69 108 HIS A O 1
ATOM 856 N N . GLY A 1 109 ? -14.193 11.667 6.128 1.00 95.62 109 GLY A N 1
ATOM 857 C CA . GLY A 1 109 ? -13.867 10.569 5.225 1.00 95.62 109 GLY A CA 1
ATOM 858 C C . GLY A 1 109 ? -12.458 10.010 5.434 1.00 95.62 109 GLY A C 1
ATOM 859 O O . GLY A 1 109 ? -11.704 10.440 6.307 1.00 95.62 109 GLY A O 1
ATOM 860 N N . ARG A 1 110 ? -12.115 9.013 4.617 1.00 97.69 110 ARG A N 1
ATOM 861 C CA . ARG A 1 110 ? -10.863 8.263 4.744 1.00 97.69 110 ARG A CA 1
ATOM 862 C C . ARG A 1 110 ? -9.664 9.045 4.209 1.00 97.69 110 ARG A C 1
ATOM 864 O O . ARG A 1 110 ? -9.777 9.757 3.208 1.00 97.69 110 ARG A O 1
ATOM 871 N N . ILE A 1 111 ? -8.509 8.862 4.847 1.00 98.56 111 ILE A N 1
ATOM 872 C CA . ILE A 1 111 ? -7.209 9.371 4.397 1.00 98.56 111 ILE A CA 1
ATOM 873 C C . ILE A 1 111 ? -6.412 8.232 3.751 1.00 98.56 111 ILE A C 1
ATOM 875 O O . ILE A 1 111 ? -6.212 7.199 4.377 1.00 98.56 111 ILE A O 1
ATOM 879 N N . MET A 1 112 ? -5.906 8.410 2.533 1.00 98.44 112 MET A N 1
ATOM 880 C CA . MET A 1 112 ? -4.939 7.496 1.921 1.00 98.44 112 MET A CA 1
ATOM 881 C C . MET A 1 112 ? -3.509 7.917 2.275 1.00 98.44 112 MET A C 1
ATOM 883 O O . MET A 1 112 ? -3.140 9.093 2.150 1.00 98.44 112 MET A O 1
ATOM 887 N N . PHE A 1 113 ? -2.698 6.952 2.704 1.00 98.50 113 PHE A N 1
ATOM 888 C CA . PHE A 1 113 ? -1.311 7.165 3.097 1.00 98.50 113 PHE A CA 1
ATOM 889 C C . PHE A 1 113 ? -0.405 5.969 2.753 1.00 98.50 113 PHE A C 1
ATOM 891 O O . PHE A 1 113 ? -0.685 4.853 3.178 1.00 98.50 113 PHE A O 1
ATOM 898 N N . PRO A 1 114 ? 0.750 6.185 2.109 1.00 98.31 114 PRO A N 1
ATOM 899 C CA . PRO A 1 114 ? 1.069 7.293 1.207 1.00 98.31 114 PRO A CA 1
ATOM 900 C C . PRO A 1 114 ? 0.376 7.166 -0.163 1.00 98.31 114 PRO A C 1
ATOM 902 O O . PRO A 1 114 ? -0.253 6.159 -0.475 1.00 98.31 114 PRO A O 1
ATOM 905 N N . THR A 1 115 ? 0.506 8.199 -1.005 1.00 96.75 115 THR A N 1
ATOM 906 C CA . THR A 1 115 ? 0.011 8.202 -2.400 1.00 96.75 115 THR A CA 1
ATOM 907 C C . THR A 1 115 ? 1.069 8.554 -3.448 1.00 96.75 115 THR A C 1
ATOM 909 O O . THR A 1 115 ? 0.893 8.266 -4.629 1.00 96.75 115 THR A O 1
ATOM 912 N N . THR A 1 116 ? 2.175 9.191 -3.051 1.00 97.06 116 THR A N 1
ATOM 913 C CA . THR A 1 116 ? 3.258 9.617 -3.960 1.00 97.06 116 THR A CA 1
ATOM 914 C C . THR A 1 116 ? 4.612 8.993 -3.641 1.00 97.06 116 THR A C 1
ATOM 916 O O . THR A 1 116 ? 5.600 9.299 -4.306 1.00 97.06 116 THR A O 1
ATOM 919 N N . HIS A 1 117 ? 4.676 8.158 -2.612 1.00 98.19 117 HIS A N 1
ATOM 920 C CA . HIS A 1 117 ? 5.841 7.367 -2.237 1.00 98.19 117 HIS A CA 1
ATOM 921 C C . HIS A 1 117 ? 5.367 6.026 -1.673 1.00 98.19 117 HIS A C 1
ATOM 923 O O . HIS A 1 117 ? 4.174 5.746 -1.694 1.00 98.19 117 HIS A O 1
ATOM 929 N N . ASP A 1 118 ? 6.295 5.218 -1.176 1.00 98.69 118 ASP A N 1
ATOM 930 C CA . ASP A 1 118 ? 5.985 3.957 -0.505 1.00 98.69 118 ASP A CA 1
ATOM 931 C C . ASP A 1 118 ? 6.609 3.953 0.901 1.00 98.69 118 ASP A C 1
ATOM 933 O O . ASP A 1 118 ? 7.396 4.851 1.239 1.00 98.69 118 ASP A O 1
ATOM 937 N N . ILE A 1 119 ? 6.228 2.973 1.713 1.00 98.75 119 ILE A N 1
ATOM 938 C CA . ILE A 1 119 ? 6.787 2.697 3.033 1.00 98.75 119 ILE A CA 1
ATOM 939 C C . ILE A 1 119 ? 7.926 1.690 2.857 1.00 98.75 119 ILE A C 1
ATOM 941 O O . ILE A 1 119 ? 7.734 0.570 2.381 1.00 98.75 119 ILE A O 1
ATOM 945 N N . THR A 1 120 ? 9.131 2.096 3.235 1.00 98.62 120 THR A N 1
ATOM 946 C CA . THR A 1 120 ? 10.364 1.322 3.081 1.00 98.62 120 THR A CA 1
ATOM 947 C C . THR A 1 120 ? 11.106 1.245 4.414 1.00 98.62 120 THR A C 1
ATOM 949 O O . THR A 1 120 ? 10.809 2.019 5.327 1.00 98.62 120 THR A O 1
ATOM 952 N N . PRO A 1 121 ? 12.095 0.342 4.551 1.00 98.56 121 PRO A N 1
ATOM 953 C CA . PRO A 1 121 ? 12.913 0.282 5.761 1.00 98.56 121 PRO A CA 1
ATOM 954 C C . PRO A 1 121 ? 13.548 1.629 6.139 1.00 98.56 121 PRO A C 1
ATOM 956 O O . PRO A 1 121 ? 13.659 1.926 7.322 1.00 98.56 121 PRO A O 1
ATOM 959 N N . ASP A 1 122 ? 13.875 2.463 5.148 1.00 98.12 122 ASP A N 1
ATOM 960 C CA . ASP A 1 122 ? 14.523 3.766 5.348 1.00 98.12 122 ASP A CA 1
ATOM 961 C C . ASP A 1 122 ? 13.597 4.869 5.889 1.00 98.12 122 ASP A C 1
ATOM 963 O O . ASP A 1 122 ? 14.092 5.919 6.286 1.00 98.12 122 ASP A O 1
ATOM 967 N N . ASN A 1 123 ? 12.269 4.689 5.847 1.00 98.50 123 ASN A N 1
ATOM 968 C CA . ASN A 1 123 ? 11.307 5.730 6.247 1.00 98.50 123 ASN A CA 1
ATOM 969 C C . ASN A 1 123 ? 10.177 5.231 7.161 1.00 98.50 123 ASN A C 1
ATOM 971 O O . ASN A 1 123 ? 9.210 5.958 7.416 1.00 98.50 123 ASN A O 1
ATOM 975 N N . VAL A 1 124 ? 10.236 3.970 7.600 1.00 98.81 124 VAL A N 1
ATOM 976 C CA . VAL A 1 124 ? 9.129 3.334 8.321 1.00 98.81 124 VAL A CA 1
ATOM 977 C C . VAL A 1 124 ? 8.845 4.015 9.656 1.00 98.81 124 VAL A C 1
ATOM 979 O O . VAL A 1 124 ? 7.684 4.093 10.055 1.00 98.81 124 VAL A O 1
ATOM 982 N N . ASP A 1 125 ? 9.863 4.533 10.340 1.00 98.50 125 ASP A N 1
ATOM 983 C CA . ASP A 1 125 ? 9.679 5.180 11.637 1.00 98.50 125 ASP A CA 1
ATOM 984 C C . ASP A 1 125 ? 8.973 6.533 11.491 1.00 98.50 125 ASP A C 1
ATOM 986 O O . ASP A 1 125 ? 8.005 6.794 12.210 1.00 98.50 125 ASP A O 1
ATOM 990 N N . GLU A 1 126 ? 9.334 7.341 10.493 1.00 98.75 126 GLU A N 1
ATOM 991 C CA . GLU A 1 126 ? 8.606 8.567 10.157 1.00 98.75 126 GLU A CA 1
ATOM 992 C C . GLU A 1 126 ? 7.186 8.268 9.667 1.00 98.75 126 GLU A C 1
ATOM 994 O O . GLU A 1 126 ? 6.246 8.988 10.014 1.00 98.75 126 GLU A O 1
ATOM 999 N N . CYS A 1 127 ? 6.998 7.186 8.903 1.00 98.69 127 CYS A N 1
ATOM 1000 C CA . CYS A 1 127 ? 5.666 6.739 8.500 1.00 98.69 127 CYS A CA 1
ATOM 1001 C C . CYS A 1 127 ? 4.812 6.346 9.708 1.00 98.69 127 CYS A C 1
ATOM 1003 O O . CYS A 1 127 ? 3.636 6.694 9.747 1.00 98.69 127 CYS A O 1
ATOM 1005 N N . VAL A 1 128 ? 5.384 5.657 10.701 1.00 98.75 128 VAL A N 1
ATOM 1006 C CA . VAL A 1 128 ? 4.682 5.319 11.946 1.00 98.75 128 VAL A CA 1
ATOM 1007 C C . VAL A 1 128 ? 4.284 6.579 12.701 1.00 98.75 128 VAL A C 1
ATOM 1009 O O . VAL A 1 128 ? 3.150 6.642 13.163 1.00 98.75 128 VAL A O 1
ATOM 1012 N N . MET A 1 129 ? 5.179 7.563 12.828 1.00 98.50 129 MET A N 1
ATOM 1013 C CA . MET A 1 129 ? 4.863 8.822 13.511 1.00 98.50 129 MET A CA 1
ATOM 1014 C C . MET A 1 129 ? 3.646 9.495 12.878 1.00 98.50 129 MET A C 1
ATOM 1016 O O . MET A 1 129 ? 2.666 9.765 13.561 1.00 98.50 129 MET A O 1
ATOM 1020 N N . VAL A 1 130 ? 3.663 9.686 11.556 1.00 98.56 130 VAL A N 1
ATOM 1021 C CA . VAL A 1 130 ? 2.554 10.346 10.850 1.00 98.56 130 VAL A CA 1
ATOM 1022 C C . VAL A 1 130 ? 1.280 9.509 10.859 1.00 98.56 130 VAL A C 1
ATOM 1024 O O . VAL A 1 130 ? 0.185 10.057 10.972 1.00 98.56 130 VAL A O 1
ATOM 1027 N N . LEU A 1 131 ? 1.397 8.184 10.766 1.00 98.50 131 LEU A N 1
ATOM 1028 C CA . LEU A 1 131 ? 0.243 7.300 10.864 1.00 98.50 131 LEU A CA 1
ATOM 1029 C C . LEU A 1 131 ? -0.414 7.409 12.243 1.00 98.50 131 LEU A C 1
ATOM 1031 O O . LEU A 1 131 ? -1.628 7.572 12.316 1.00 98.50 131 LEU A O 1
ATOM 1035 N N . ARG A 1 132 ? 0.373 7.393 13.323 1.00 98.50 132 ARG A N 1
ATOM 1036 C CA . ARG A 1 132 ? -0.136 7.581 14.687 1.00 98.50 132 ARG A CA 1
ATOM 1037 C C . ARG A 1 132 ? -0.759 8.954 14.884 1.00 98.50 132 ARG A C 1
ATOM 1039 O O . ARG A 1 132 ? -1.880 9.005 15.368 1.00 98.50 132 ARG A O 1
ATOM 1046 N N . ASP A 1 133 ? -0.110 10.021 14.418 1.00 98.38 133 ASP A N 1
ATOM 1047 C CA . ASP A 1 133 ? -0.665 11.379 14.468 1.00 98.38 133 ASP A CA 1
ATOM 1048 C C . ASP A 1 133 ? -2.075 11.431 13.847 1.00 98.38 133 ASP A C 1
ATOM 1050 O O . ASP A 1 133 ? -2.976 12.080 14.378 1.00 98.38 133 ASP A O 1
ATOM 1054 N N . MET A 1 134 ? -2.292 10.739 12.719 1.00 98.56 134 MET A N 1
ATOM 1055 C CA . MET A 1 134 ? -3.608 10.649 12.075 1.00 98.56 134 MET A CA 1
ATOM 1056 C C . MET A 1 134 ? -4.616 9.839 12.894 1.00 98.56 134 MET A C 1
ATOM 1058 O O . MET A 1 134 ? -5.747 10.298 13.056 1.00 98.56 134 MET A O 1
ATOM 1062 N N . LEU A 1 135 ? -4.224 8.671 13.401 1.00 98.50 135 LEU A N 1
ATOM 1063 C CA . LEU A 1 135 ? -5.103 7.757 14.141 1.00 98.50 135 LEU A CA 1
ATOM 1064 C C . LEU A 1 135 ? -5.486 8.297 15.527 1.00 98.50 135 LEU A C 1
ATOM 1066 O O . LEU A 1 135 ? -6.625 8.172 15.960 1.00 98.50 135 LEU A O 1
ATOM 1070 N N . GLU A 1 136 ? -4.561 8.964 16.216 1.00 98.44 136 GLU A N 1
ATOM 1071 C CA . GLU A 1 136 ? -4.816 9.623 17.505 1.00 98.44 136 GLU A CA 1
ATOM 1072 C C . GLU A 1 136 ? -5.775 10.813 17.354 1.00 98.44 136 GLU A C 1
ATOM 1074 O O . GLU A 1 136 ? -6.542 11.118 18.264 1.00 98.44 136 GLU A O 1
ATOM 1079 N N . ALA A 1 137 ? -5.802 11.438 16.174 1.00 98.31 137 ALA A N 1
ATOM 1080 C CA . ALA A 1 137 ? -6.815 12.418 15.789 1.00 98.31 137 ALA A CA 1
ATOM 1081 C C . ALA A 1 137 ? -8.124 11.776 15.275 1.00 98.31 137 ALA A C 1
ATOM 1083 O O . ALA A 1 137 ? -8.919 12.455 14.619 1.00 98.31 137 ALA A O 1
ATOM 1084 N N . ASP A 1 138 ? -8.331 10.484 15.554 1.00 98.31 138 ASP A N 1
ATOM 1085 C CA . ASP A 1 138 ? -9.511 9.682 15.219 1.00 98.31 138 ASP A CA 1
ATOM 1086 C C . ASP A 1 138 ? -9.746 9.525 13.703 1.00 98.31 138 ASP A C 1
ATOM 1088 O O . ASP A 1 138 ? -10.868 9.357 13.254 1.00 98.31 138 ASP A O 1
ATOM 1092 N N . ASN A 1 139 ? -8.729 9.617 12.842 1.00 98.69 139 ASN A N 1
ATOM 1093 C CA . ASN A 1 139 ? -8.945 9.456 11.396 1.00 98.69 139 ASN A CA 1
ATOM 1094 C C . ASN A 1 139 ? -8.982 7.988 10.955 1.00 98.69 139 ASN A C 1
ATOM 1096 O O . ASN A 1 139 ? -8.111 7.210 11.325 1.00 98.69 139 ASN A O 1
ATOM 1100 N N . ASP A 1 140 ? -9.873 7.661 10.015 1.00 98.50 140 ASP A N 1
ATOM 1101 C CA . ASP A 1 140 ? -9.781 6.412 9.256 1.00 98.50 140 ASP A CA 1
ATOM 1102 C C . ASP A 1 140 ? -8.695 6.520 8.182 1.00 98.50 140 ASP A C 1
ATOM 1104 O O . ASP A 1 140 ? -8.690 7.458 7.372 1.00 98.50 140 ASP A O 1
ATOM 1108 N N . VAL A 1 141 ? -7.797 5.536 8.126 1.00 98.81 141 VAL A N 1
ATOM 1109 C CA . VAL A 1 141 ? -6.642 5.548 7.223 1.00 98.81 141 VAL A CA 1
ATOM 1110 C C . VAL A 1 141 ? -6.591 4.290 6.352 1.00 98.81 141 VAL A C 1
ATOM 1112 O O . VAL A 1 141 ? -6.576 3.156 6.829 1.00 98.81 141 VAL A O 1
ATOM 1115 N N . LEU A 1 142 ? -6.516 4.509 5.039 1.00 98.81 142 LEU A N 1
ATOM 1116 C CA . LEU A 1 142 ? -6.125 3.521 4.040 1.00 98.81 142 LEU A CA 1
ATOM 1117 C C . LEU A 1 142 ? -4.604 3.566 3.876 1.00 98.81 142 LEU A C 1
ATOM 1119 O O . LEU A 1 142 ? -4.067 4.517 3.306 1.00 98.81 142 LEU A O 1
ATOM 1123 N N . VAL A 1 143 ? -3.916 2.527 4.339 1.00 98.88 143 VAL A N 1
ATOM 1124 C CA . VAL A 1 143 ? -2.481 2.360 4.113 1.00 98.88 143 VAL A CA 1
ATOM 1125 C C . VAL A 1 143 ? -2.253 1.648 2.785 1.00 98.88 143 VAL A C 1
ATOM 1127 O O . VAL A 1 143 ? -2.734 0.530 2.619 1.00 98.88 143 VAL A O 1
ATOM 1130 N N . VAL A 1 144 ? -1.503 2.252 1.860 1.00 98.62 144 VAL A N 1
ATOM 1131 C CA . VAL A 1 144 ? -1.190 1.650 0.548 1.00 98.62 144 VAL A CA 1
ATOM 1132 C C . VAL A 1 144 ? 0.311 1.487 0.371 1.00 98.62 144 VAL A C 1
ATOM 1134 O O . VAL A 1 144 ? 1.071 2.426 0.579 1.00 98.62 144 VAL A O 1
ATOM 1137 N N . THR A 1 145 ? 0.757 0.283 0.015 1.00 98.81 145 THR A N 1
ATOM 1138 C CA . THR A 1 145 ? 2.191 -0.032 -0.079 1.00 98.81 145 THR A CA 1
ATOM 1139 C C . THR A 1 145 ? 2.450 -1.259 -0.949 1.00 98.81 145 THR A C 1
ATOM 1141 O O . THR A 1 145 ? 1.592 -2.139 -1.061 1.00 98.81 145 THR A O 1
ATOM 1144 N N . LYS A 1 146 ? 3.650 -1.352 -1.531 1.00 98.75 146 LYS A N 1
ATOM 1145 C CA . LYS A 1 146 ? 4.292 -2.610 -1.941 1.00 98.75 146 LYS A CA 1
ATOM 1146 C C . LYS A 1 146 ? 5.066 -3.152 -0.733 1.00 98.75 146 LYS A C 1
ATOM 1148 O O . LYS A 1 146 ? 6.224 -2.777 -0.526 1.00 98.75 146 LYS A O 1
ATOM 1153 N N . PRO A 1 147 ? 4.429 -3.989 0.103 1.00 98.62 147 PRO A N 1
ATOM 1154 C CA . PRO A 1 147 ? 4.836 -4.134 1.491 1.00 98.62 147 PRO A CA 1
ATOM 1155 C C . PRO A 1 147 ? 6.165 -4.871 1.641 1.00 98.62 147 PRO A C 1
ATOM 1157 O O . PRO A 1 147 ? 6.312 -6.015 1.209 1.00 98.62 147 PRO A O 1
ATOM 1160 N N . HIS A 1 148 ? 7.089 -4.243 2.365 1.00 98.88 148 HIS A N 1
ATOM 1161 C CA . HIS A 1 148 ? 8.176 -4.937 3.055 1.00 98.88 148 HIS A CA 1
ATOM 1162 C C . HIS A 1 148 ? 7.618 -5.579 4.326 1.00 98.88 148 HIS A C 1
ATOM 1164 O O . HIS A 1 148 ? 6.989 -4.896 5.143 1.00 98.88 148 HIS A O 1
ATOM 1170 N N . LEU A 1 149 ? 7.860 -6.873 4.549 1.00 98.88 149 LEU A N 1
ATOM 1171 C CA . LEU A 1 149 ? 7.285 -7.579 5.704 1.00 98.88 149 LEU A CA 1
ATOM 1172 C C . LEU A 1 149 ? 7.758 -6.969 7.033 1.00 98.88 149 LEU A C 1
ATOM 1174 O O . LEU A 1 149 ? 6.987 -6.879 7.991 1.00 98.88 149 LEU A O 1
ATOM 1178 N N . SER A 1 150 ? 9.015 -6.524 7.095 1.00 98.81 150 SER A N 1
ATOM 1179 C CA . SER A 1 150 ? 9.585 -5.837 8.261 1.00 98.81 150 SER A CA 1
ATOM 1180 C C . SER A 1 150 ? 8.827 -4.548 8.596 1.00 98.81 150 SER A C 1
ATOM 1182 O O . SER A 1 150 ? 8.487 -4.312 9.760 1.00 98.81 150 SER A O 1
ATOM 1184 N N . CYS A 1 151 ? 8.485 -3.762 7.573 1.00 98.88 151 CYS A N 1
ATOM 1185 C CA . CYS A 1 151 ? 7.752 -2.509 7.715 1.00 98.88 151 CYS A CA 1
ATOM 1186 C C . CYS A 1 151 ? 6.318 -2.758 8.181 1.00 98.88 151 CYS A C 1
ATOM 1188 O O . CYS A 1 151 ? 5.852 -2.125 9.125 1.00 98.88 151 CYS A O 1
ATOM 1190 N N . ILE A 1 152 ? 5.646 -3.759 7.610 1.00 98.88 152 ILE A N 1
ATOM 1191 C CA . ILE A 1 152 ? 4.298 -4.148 8.039 1.00 98.88 152 ILE A CA 1
ATOM 1192 C C . ILE A 1 152 ? 4.286 -4.628 9.490 1.00 98.88 152 ILE A C 1
ATOM 1194 O O . ILE A 1 152 ? 3.460 -4.181 10.283 1.00 98.88 152 ILE A O 1
ATOM 1198 N N . LYS A 1 153 ? 5.251 -5.457 9.901 1.00 98.88 153 LYS A N 1
ATOM 1199 C CA . LYS A 1 153 ? 5.395 -5.854 11.312 1.00 98.88 153 LYS A CA 1
ATOM 1200 C C . LYS A 1 153 ? 5.595 -4.652 12.232 1.00 98.88 153 LYS A C 1
ATOM 1202 O O . LYS A 1 153 ? 5.112 -4.662 13.364 1.00 98.88 153 LYS A O 1
ATOM 1207 N N . ARG A 1 154 ? 6.343 -3.638 11.798 1.00 98.81 154 ARG A N 1
ATOM 1208 C CA . ARG A 1 154 ? 6.578 -2.400 12.555 1.00 98.81 154 ARG A CA 1
ATOM 1209 C C . ARG A 1 154 ? 5.307 -1.548 12.670 1.00 98.81 154 ARG A C 1
ATOM 1211 O O . ARG A 1 154 ? 5.005 -1.114 13.782 1.00 98.81 154 ARG A O 1
ATOM 1218 N N . LEU A 1 155 ? 4.553 -1.379 11.582 1.00 98.81 155 LEU A N 1
ATOM 1219 C CA . LEU A 1 155 ? 3.273 -0.656 11.552 1.00 98.81 155 LEU A CA 1
ATOM 1220 C C . LEU A 1 155 ? 2.213 -1.349 12.414 1.00 98.81 155 LEU A C 1
ATOM 1222 O O . LEU A 1 155 ? 1.658 -0.722 13.313 1.00 98.81 155 LEU A O 1
ATOM 1226 N N . CYS A 1 156 ? 1.991 -2.653 12.210 1.00 98.69 156 CYS A N 1
ATOM 1227 C CA . CYS A 1 156 ? 1.008 -3.427 12.972 1.00 98.69 156 CYS A CA 1
ATOM 1228 C C . CYS A 1 156 ? 1.280 -3.389 14.480 1.00 98.69 156 CYS A C 1
ATOM 1230 O O . CYS A 1 156 ? 0.340 -3.275 15.257 1.00 98.69 156 CYS A O 1
ATOM 1232 N N . ARG A 1 157 ? 2.551 -3.471 14.905 1.00 98.69 157 ARG A N 1
ATOM 1233 C CA . ARG A 1 157 ? 2.917 -3.364 16.329 1.00 98.69 157 ARG A CA 1
ATOM 1234 C C . ARG A 1 157 ? 2.596 -1.986 16.899 1.00 98.69 157 ARG A C 1
ATOM 1236 O O . ARG A 1 157 ? 2.049 -1.899 17.986 1.00 98.69 157 ARG A O 1
ATOM 1243 N N . ALA A 1 158 ? 2.931 -0.924 16.172 1.00 98.56 158 ALA A N 1
ATOM 1244 C CA . ALA A 1 158 ? 2.751 0.440 16.661 1.00 98.56 158 ALA A CA 1
ATOM 1245 C C . ALA A 1 158 ? 1.310 0.948 16.604 1.00 98.56 158 ALA A C 1
ATOM 1247 O O . ALA A 1 158 ? 1.002 1.926 17.280 1.00 98.56 158 ALA A O 1
ATOM 1248 N N . CYS A 1 159 ? 0.452 0.315 15.802 1.00 98.12 159 CYS A N 1
ATOM 1249 C CA . CYS A 1 159 ? -0.926 0.753 15.579 1.00 98.12 159 CYS A CA 1
ATOM 1250 C C . CYS A 1 159 ? -1.958 -0.316 15.977 1.00 98.12 159 CYS A C 1
ATOM 1252 O O . CYS A 1 159 ? -3.079 -0.309 15.474 1.00 98.12 159 CYS A O 1
ATOM 1254 N N . VAL A 1 160 ? -1.584 -1.261 16.847 1.00 98.12 160 VAL A N 1
ATOM 1255 C CA . VAL A 1 160 ? -2.436 -2.401 17.230 1.00 98.12 160 VAL A CA 1
ATOM 1256 C C . VAL A 1 160 ? -3.759 -1.970 17.873 1.00 98.12 160 VAL A C 1
ATOM 1258 O O . VAL A 1 160 ? -4.797 -2.578 17.609 1.00 98.12 160 VAL A O 1
ATOM 1261 N N . ASP A 1 161 ? -3.747 -0.878 18.634 1.00 98.38 161 ASP A N 1
ATOM 1262 C CA . ASP A 1 161 ? -4.941 -0.341 19.299 1.00 98.38 161 ASP A CA 1
ATOM 1263 C C . ASP A 1 161 ? -5.886 0.383 18.328 1.00 98.38 161 ASP A C 1
ATOM 1265 O O . ASP A 1 161 ? -7.056 0.591 18.630 1.00 98.38 161 ASP A O 1
ATOM 1269 N N . PHE A 1 162 ? -5.412 0.687 17.116 1.00 98.38 162 PHE A N 1
ATOM 1270 C CA . PHE A 1 162 ? -6.151 1.416 16.083 1.00 98.38 162 PHE A CA 1
ATOM 1271 C C . PHE A 1 162 ? -6.605 0.520 14.923 1.00 98.38 162 PHE A C 1
ATOM 1273 O O . PHE A 1 162 ? -6.937 1.015 13.848 1.00 98.38 162 PHE A O 1
ATOM 1280 N N . ARG A 1 163 ? -6.627 -0.809 15.107 1.00 97.56 163 ARG A N 1
ATOM 1281 C CA . ARG A 1 163 ? -7.021 -1.781 14.064 1.00 97.56 163 ARG A CA 1
ATOM 1282 C C . ARG A 1 163 ? -8.314 -1.414 13.338 1.00 97.56 163 ARG A C 1
ATOM 1284 O O . ARG A 1 163 ? -8.361 -1.520 12.119 1.00 97.56 163 ARG A O 1
ATOM 1291 N N . GLY A 1 164 ? -9.328 -0.963 14.078 1.00 98.06 164 GLY A N 1
ATOM 1292 C CA . GLY A 1 164 ? -10.635 -0.600 13.520 1.00 98.06 164 GLY A CA 1
ATOM 1293 C C . GLY A 1 164 ? -10.615 0.617 12.588 1.00 98.06 164 GLY A C 1
ATOM 1294 O O . GLY A 1 164 ? -11.507 0.742 11.759 1.00 98.06 164 GLY A O 1
AT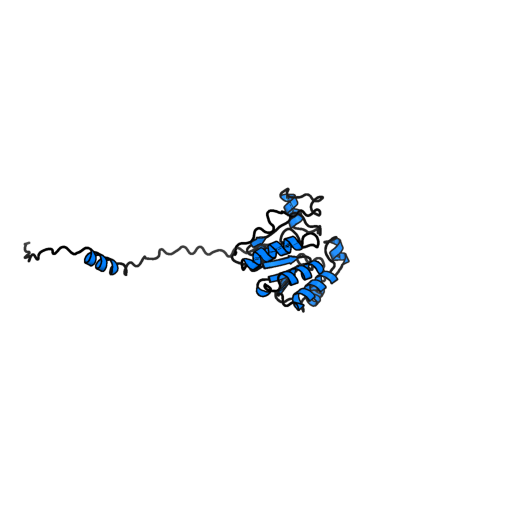OM 1295 N N . GLN A 1 165 ? -9.590 1.468 12.683 1.00 98.62 165 GLN A N 1
ATOM 1296 C CA . GLN A 1 165 ? -9.420 2.668 11.854 1.00 98.62 165 GLN A CA 1
ATOM 1297 C C . GLN A 1 165 ? -8.513 2.417 10.636 1.00 98.62 165 GLN A C 1
ATOM 1299 O O . GLN A 1 165 ? -8.301 3.314 9.820 1.00 98.62 165 GLN A O 1
ATOM 1304 N N . LEU A 1 166 ? -7.937 1.214 10.506 1.00 98.62 166 LEU A N 1
ATOM 1305 C CA . LEU A 1 166 ? -6.922 0.904 9.502 1.00 98.62 166 LEU A CA 1
ATOM 1306 C C . LEU A 1 166 ? -7.401 -0.125 8.483 1.00 98.62 166 LEU A C 1
ATOM 1308 O O . LEU A 1 166 ? -7.771 -1.249 8.823 1.00 98.62 166 LEU A O 1
ATOM 1312 N N . LEU A 1 167 ? -7.263 0.236 7.209 1.00 98.81 167 LEU A N 1
ATOM 1313 C CA . LEU A 1 167 ? -7.318 -0.689 6.084 1.00 98.81 167 LEU A CA 1
ATOM 1314 C C . LEU A 1 167 ? -5.949 -0.733 5.408 1.00 98.81 167 LEU A C 1
ATOM 1316 O O . LEU A 1 167 ? -5.474 0.283 4.910 1.00 98.81 167 LEU A O 1
ATOM 1320 N N . PHE A 1 168 ? -5.323 -1.906 5.351 1.00 98.88 168 PHE A N 1
ATOM 1321 C CA . PHE A 1 168 ? -4.092 -2.113 4.590 1.00 98.88 168 PHE A CA 1
ATOM 1322 C C . PHE A 1 168 ? -4.419 -2.621 3.190 1.00 98.88 168 PHE A C 1
ATOM 1324 O O . PHE A 1 168 ? -4.914 -3.735 3.038 1.00 98.88 168 PHE A O 1
ATOM 1331 N N . ARG A 1 169 ? -4.100 -1.837 2.161 1.00 98.81 169 ARG A N 1
ATOM 1332 C CA . ARG A 1 169 ? -4.181 -2.243 0.758 1.00 98.81 169 ARG A CA 1
ATOM 1333 C C . ARG A 1 169 ? -2.790 -2.502 0.205 1.00 98.81 169 ARG A C 1
ATOM 1335 O O . ARG A 1 169 ? -1.983 -1.588 0.049 1.00 98.81 169 ARG A O 1
ATOM 1342 N N . PHE A 1 170 ? -2.504 -3.761 -0.093 1.00 98.81 170 PHE A N 1
ATOM 1343 C CA . PHE A 1 170 ? -1.202 -4.165 -0.612 1.00 98.81 170 PHE A CA 1
ATOM 1344 C C . PHE A 1 170 ? -1.213 -4.242 -2.131 1.00 98.81 170 PHE A C 1
ATOM 1346 O O . PHE A 1 170 ? -2.066 -4.901 -2.721 1.00 98.81 170 PHE A O 1
ATOM 1353 N N . THR A 1 171 ? -0.248 -3.570 -2.760 1.00 98.56 171 THR A N 1
ATOM 1354 C CA . THR A 1 171 ? -0.072 -3.613 -4.210 1.00 98.56 171 THR A CA 1
ATOM 1355 C C . THR A 1 171 ? 0.650 -4.897 -4.603 1.00 98.56 171 THR A C 1
ATOM 1357 O O . THR A 1 171 ? 1.847 -5.064 -4.337 1.00 98.56 171 THR A O 1
ATOM 1360 N N . ILE A 1 172 ? -0.065 -5.803 -5.259 1.00 98.44 172 ILE A N 1
ATOM 1361 C CA . ILE A 1 172 ? 0.474 -7.053 -5.793 1.00 98.44 172 ILE A CA 1
ATOM 1362 C C . ILE A 1 172 ? -0.037 -7.163 -7.227 1.00 98.44 172 ILE A C 1
ATOM 1364 O O . ILE A 1 172 ? -1.199 -7.474 -7.420 1.00 98.44 172 ILE A O 1
ATOM 1368 N N . GLY A 1 173 ? 0.808 -6.848 -8.212 1.00 97.31 173 GLY A N 1
ATOM 1369 C CA . GLY A 1 173 ? 0.397 -6.802 -9.624 1.00 97.31 173 GLY A CA 1
ATOM 1370 C C . GLY A 1 173 ? 0.635 -8.094 -10.412 1.00 97.31 173 GLY A C 1
ATOM 1371 O O . GLY A 1 173 ? 0.257 -8.173 -11.573 1.00 97.31 173 GLY A O 1
ATOM 1372 N N . SER A 1 174 ? 1.328 -9.071 -9.817 1.00 98.06 174 SER A N 1
ATOM 1373 C CA . SER A 1 174 ? 1.682 -10.355 -10.432 1.00 98.06 174 SER A CA 1
ATOM 1374 C C . SER A 1 174 ? 2.158 -11.346 -9.361 1.00 98.06 174 SER A C 1
ATOM 1376 O O . SER A 1 174 ? 2.670 -10.942 -8.308 1.00 98.06 174 SER A O 1
ATOM 1378 N N . THR A 1 175 ? 2.009 -12.647 -9.628 1.00 97.75 175 THR A N 1
ATOM 1379 C CA . THR A 1 175 ? 2.629 -13.727 -8.838 1.00 97.75 175 THR A CA 1
ATOM 1380 C C . THR A 1 175 ? 4.032 -14.111 -9.330 1.00 97.75 175 THR A C 1
ATOM 1382 O O . THR A 1 175 ? 4.710 -14.913 -8.688 1.00 97.75 175 THR A O 1
ATOM 1385 N N . ASP A 1 176 ? 4.468 -13.571 -10.470 1.00 98.00 176 ASP A N 1
ATOM 1386 C CA . ASP A 1 176 ? 5.739 -13.860 -11.130 1.00 98.00 176 ASP A CA 1
ATOM 1387 C C . ASP A 1 176 ? 6.808 -12.825 -10.742 1.00 98.00 176 ASP A C 1
ATOM 1389 O O . ASP A 1 176 ? 6.686 -11.620 -10.974 1.00 98.00 176 ASP A O 1
ATOM 1393 N N . ASN A 1 177 ? 7.901 -13.297 -10.141 1.00 97.44 177 ASN A N 1
ATOM 1394 C CA . ASN A 1 177 ? 8.973 -12.412 -9.692 1.00 97.44 177 ASN A CA 1
ATOM 1395 C C . ASN A 1 177 ? 9.767 -11.786 -10.844 1.00 97.44 177 ASN A C 1
ATOM 1397 O O . ASN A 1 177 ? 10.308 -10.701 -10.652 1.00 97.44 177 ASN A O 1
ATOM 1401 N N . GLY A 1 178 ? 9.849 -12.428 -12.011 1.00 98.06 178 GLY A N 1
ATOM 1402 C CA . GLY A 1 178 ? 10.486 -11.856 -13.196 1.00 98.06 178 GLY A CA 1
ATOM 1403 C C . GLY A 1 178 ? 9.694 -10.665 -13.729 1.00 98.06 178 GLY A C 1
ATOM 1404 O O . GLY A 1 178 ? 10.270 -9.608 -13.993 1.00 98.06 178 GLY A O 1
ATOM 1405 N N . VAL A 1 179 ? 8.364 -10.793 -13.782 1.00 98.12 179 VAL A N 1
ATOM 1406 C CA . VAL A 1 179 ? 7.451 -9.691 -14.133 1.00 98.12 179 VAL A CA 1
ATOM 1407 C C . VAL A 1 179 ? 7.577 -8.548 -13.124 1.00 98.12 179 VAL A C 1
ATOM 1409 O O . VAL A 1 179 ? 7.797 -7.397 -13.514 1.00 98.12 179 VAL A O 1
ATOM 1412 N N . LEU A 1 180 ? 7.509 -8.853 -11.822 1.00 98.19 180 LEU A N 1
ATOM 1413 C CA . LEU A 1 180 ? 7.656 -7.844 -10.770 1.00 98.19 180 LEU A CA 1
ATOM 1414 C C . LEU A 1 180 ? 9.013 -7.138 -10.835 1.00 98.19 180 LEU A C 1
ATOM 1416 O O . LEU A 1 180 ? 9.046 -5.915 -10.812 1.00 98.19 180 LEU A O 1
ATOM 1420 N N . GLN A 1 181 ? 10.127 -7.861 -10.965 1.00 97.81 181 GLN A N 1
ATOM 1421 C CA . GLN A 1 181 ? 11.463 -7.254 -11.041 1.00 97.81 181 GLN A CA 1
ATOM 1422 C C . GLN A 1 181 ? 11.644 -6.401 -12.298 1.00 97.81 181 GLN A C 1
ATOM 1424 O O . GLN A 1 181 ? 12.313 -5.369 -12.256 1.00 97.81 181 GLN A O 1
ATOM 1429 N N . TYR A 1 182 ? 11.031 -6.786 -13.420 1.00 98.38 182 TYR A N 1
ATOM 1430 C CA . TYR A 1 182 ? 11.082 -5.968 -14.623 1.00 98.38 182 TYR A CA 1
ATOM 1431 C C . TYR A 1 182 ? 10.395 -4.613 -14.415 1.00 98.38 182 TYR A C 1
ATOM 1433 O O . TYR A 1 182 ? 10.952 -3.585 -14.812 1.00 98.38 182 TYR A O 1
ATOM 1441 N N . TRP A 1 183 ? 9.202 -4.591 -13.818 1.00 98.50 183 TRP A N 1
ATOM 1442 C CA . TRP A 1 183 ? 8.401 -3.373 -13.649 1.00 98.50 183 TRP A CA 1
ATOM 1443 C C . TRP A 1 183 ? 8.745 -2.570 -12.389 1.00 98.50 183 TRP A C 1
ATOM 1445 O O . TRP A 1 183 ? 8.609 -1.344 -12.375 1.00 98.50 183 TRP A O 1
ATOM 1455 N N . GLU A 1 184 ? 9.189 -3.245 -11.336 1.00 98.31 184 GLU A N 1
ATOM 1456 C CA . GLU A 1 184 ? 9.340 -2.751 -9.965 1.00 98.31 184 GLU A CA 1
ATOM 1457 C C . GLU A 1 184 ? 10.686 -3.219 -9.375 1.00 98.31 184 GLU A C 1
ATOM 1459 O O . GLU A 1 184 ? 10.719 -3.940 -8.376 1.00 98.31 184 GLU A O 1
ATOM 1464 N N . PRO A 1 185 ? 11.815 -2.823 -9.986 1.00 97.38 185 PRO A N 1
ATOM 1465 C CA . PRO A 1 185 ? 13.116 -3.472 -9.793 1.00 97.38 185 PRO A CA 1
ATOM 1466 C C . PRO A 1 185 ? 13.629 -3.478 -8.351 1.00 97.38 185 PRO A C 1
ATOM 1468 O O . PRO A 1 185 ? 14.367 -4.383 -7.975 1.00 97.38 185 PRO A O 1
ATOM 1471 N N . ASN A 1 186 ? 13.227 -2.498 -7.537 1.00 98.06 186 ASN A N 1
ATOM 1472 C CA . ASN A 1 186 ? 13.684 -2.364 -6.152 1.00 98.06 186 ASN A CA 1
ATOM 1473 C C . ASN A 1 186 ? 12.558 -2.591 -5.123 1.00 98.06 186 ASN A C 1
ATOM 1475 O O . ASN A 1 186 ? 12.716 -2.248 -3.950 1.00 98.06 186 ASN A O 1
ATOM 1479 N N . ALA A 1 187 ? 11.393 -3.089 -5.548 1.00 98.38 187 ALA A N 1
ATOM 1480 C CA . ALA A 1 187 ? 10.278 -3.402 -4.655 1.00 98.38 187 ALA A CA 1
ATOM 1481 C C . ALA A 1 187 ? 10.326 -4.870 -4.178 1.00 98.38 187 ALA A C 1
ATOM 1483 O O . ALA A 1 187 ? 10.916 -5.715 -4.852 1.00 98.38 187 ALA A O 1
ATOM 1484 N N . PRO A 1 188 ? 9.678 -5.213 -3.047 1.00 98.62 188 PRO A N 1
ATOM 1485 C CA . PRO A 1 188 ? 9.633 -6.588 -2.540 1.00 98.62 188 PRO A CA 1
ATOM 1486 C C . PRO A 1 188 ? 9.071 -7.586 -3.552 1.00 98.62 188 PRO A C 1
ATOM 1488 O O . PRO A 1 188 ? 8.143 -7.266 -4.293 1.00 98.62 188 PRO A O 1
ATOM 1491 N N . ILE A 1 189 ? 9.565 -8.820 -3.547 1.00 98.38 189 ILE A N 1
ATOM 1492 C CA . ILE A 1 189 ? 9.065 -9.895 -4.418 1.00 98.38 189 ILE A CA 1
ATOM 1493 C C . ILE A 1 189 ? 7.676 -10.397 -3.986 1.00 98.38 189 ILE A C 1
ATOM 1495 O O . ILE A 1 189 ? 7.244 -10.166 -2.852 1.00 98.38 189 ILE A O 1
ATOM 1499 N N . TYR A 1 190 ? 6.998 -11.164 -4.847 1.00 98.44 190 TYR A N 1
ATOM 1500 C CA . TYR A 1 190 ? 5.639 -11.666 -4.597 1.00 98.44 190 TYR A CA 1
ATOM 1501 C C . TYR A 1 190 ? 5.502 -12.376 -3.243 1.00 98.44 190 TYR A C 1
ATOM 1503 O O . TYR A 1 190 ? 4.615 -12.057 -2.447 1.00 98.44 190 TYR A O 1
ATOM 1511 N N . ARG A 1 191 ? 6.418 -13.308 -2.943 1.00 98.44 191 ARG A N 1
ATOM 1512 C CA . ARG A 1 191 ? 6.376 -14.106 -1.706 1.00 98.44 191 ARG A CA 1
ATOM 1513 C C . ARG A 1 191 ? 6.399 -13.232 -0.452 1.00 98.44 191 ARG A C 1
ATOM 1515 O O . ARG A 1 191 ? 5.715 -13.549 0.523 1.00 98.44 191 ARG A O 1
ATOM 1522 N N . GLU A 1 192 ? 7.180 -12.157 -0.460 1.00 98.81 192 GLU A N 1
ATOM 1523 C CA . GLU A 1 192 ? 7.250 -11.245 0.677 1.00 98.81 192 GLU A CA 1
ATOM 1524 C C . GLU A 1 192 ? 5.947 -10.463 0.830 1.00 98.81 192 GLU A C 1
ATOM 1526 O O . GLU A 1 192 ? 5.407 -10.398 1.937 1.00 98.81 192 GLU A O 1
ATOM 1531 N N . ARG A 1 193 ? 5.373 -9.974 -0.276 1.00 98.75 193 ARG A N 1
ATOM 1532 C CA . ARG A 1 193 ? 4.099 -9.246 -0.232 1.00 98.75 193 ARG A CA 1
ATOM 1533 C C . ARG A 1 193 ? 2.944 -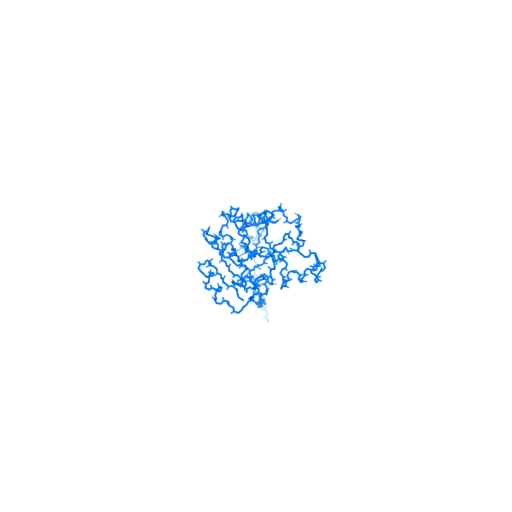10.112 0.246 1.00 98.75 193 ARG A C 1
ATOM 1535 O O . ARG A 1 193 ? 2.162 -9.684 1.092 1.00 98.75 193 ARG A O 1
ATOM 1542 N N . LEU A 1 194 ? 2.879 -11.358 -0.221 1.00 98.88 194 LEU A N 1
ATOM 1543 C CA . LEU A 1 194 ? 1.903 -12.328 0.268 1.00 98.88 194 LEU A CA 1
ATOM 1544 C C . LEU A 1 194 ? 2.119 -12.639 1.757 1.00 98.88 194 LEU A C 1
ATOM 1546 O O . LEU A 1 194 ? 1.156 -12.762 2.510 1.00 98.88 194 LEU A O 1
ATOM 1550 N N . SER A 1 195 ? 3.372 -12.740 2.207 1.00 98.88 195 SER A N 1
ATOM 1551 C CA . SER A 1 195 ? 3.681 -12.956 3.627 1.00 98.88 195 SER A CA 1
ATOM 1552 C C . SER A 1 195 ? 3.240 -11.773 4.489 1.00 98.88 195 SER A C 1
ATOM 1554 O O . SER A 1 195 ? 2.719 -11.976 5.584 1.00 98.88 195 SER A O 1
ATOM 1556 N N . ALA A 1 196 ? 3.400 -10.548 3.987 1.00 98.94 196 ALA A N 1
ATOM 1557 C CA . ALA A 1 196 ? 2.891 -9.347 4.630 1.00 98.94 196 ALA A CA 1
ATOM 1558 C C . ALA A 1 196 ? 1.359 -9.354 4.714 1.00 98.94 196 ALA A C 1
ATOM 1560 O O . ALA A 1 196 ? 0.826 -9.107 5.792 1.00 98.94 196 ALA A O 1
ATOM 1561 N N . LEU A 1 197 ? 0.658 -9.721 3.633 1.00 98.94 197 LEU A N 1
ATOM 1562 C CA . LEU A 1 197 ? -0.806 -9.864 3.617 1.00 98.94 197 LEU A CA 1
ATOM 1563 C C . LEU A 1 197 ? -1.295 -10.848 4.683 1.00 98.94 197 LEU A C 1
ATOM 1565 O O . LEU A 1 197 ? -2.106 -10.490 5.537 1.00 98.94 197 LEU A O 1
ATOM 1569 N N . LYS A 1 198 ? -0.737 -12.065 4.681 1.00 98.88 1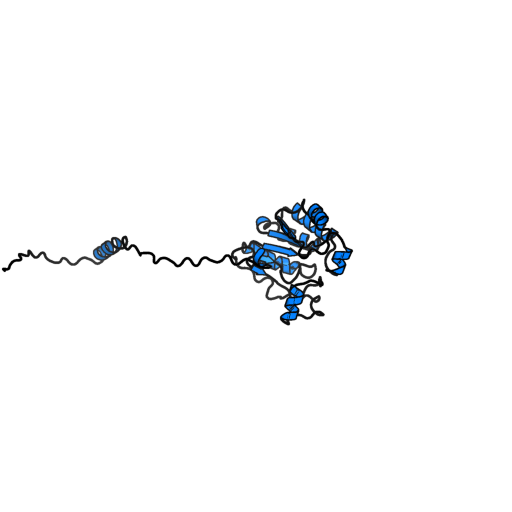98 LYS A N 1
ATOM 1570 C CA . LYS A 1 198 ? -1.050 -13.109 5.668 1.00 98.88 198 LYS A CA 1
ATOM 1571 C C . LYS A 1 198 ? -0.787 -12.636 7.093 1.00 98.88 198 LYS A C 1
ATOM 1573 O O . LYS A 1 198 ? -1.599 -12.879 7.983 1.00 98.88 198 LYS A O 1
ATOM 1578 N N . TRP A 1 199 ? 0.338 -11.953 7.313 1.00 98.88 199 TRP A N 1
ATOM 1579 C CA . TRP A 1 199 ? 0.681 -11.408 8.620 1.00 98.88 199 TRP A CA 1
ATOM 1580 C C . TRP A 1 199 ? -0.355 -10.382 9.083 1.00 98.88 199 TRP A C 1
ATOM 1582 O O . TRP A 1 199 ? -0.899 -10.538 10.174 1.00 98.88 199 TRP A O 1
ATOM 1592 N N . THR A 1 200 ? -0.662 -9.376 8.264 1.00 98.81 200 THR A N 1
ATOM 1593 C CA . THR A 1 200 ? -1.629 -8.320 8.598 1.00 98.81 200 THR A CA 1
ATOM 1594 C C . THR A 1 200 ? -3.004 -8.898 8.913 1.00 98.81 200 THR A C 1
ATOM 1596 O O . THR A 1 200 ? -3.562 -8.590 9.968 1.00 98.81 200 THR A O 1
ATOM 1599 N N . PHE A 1 201 ? -3.486 -9.817 8.071 1.00 98.81 201 PHE A N 1
ATOM 1600 C CA . PHE A 1 201 ? -4.731 -10.551 8.295 1.00 98.81 201 PHE A CA 1
ATOM 1601 C C . PHE A 1 201 ? -4.712 -11.309 9.632 1.00 98.81 201 PHE A C 1
ATOM 1603 O O . PHE A 1 201 ? -5.601 -11.137 10.461 1.00 98.81 201 PHE A O 1
ATOM 1610 N N . SER A 1 202 ? -3.646 -12.070 9.914 1.00 98.62 202 SER A N 1
ATOM 1611 C CA . SER A 1 202 ? -3.517 -12.838 11.167 1.00 98.62 202 SER A CA 1
ATOM 1612 C C . SER A 1 202 ? -3.473 -11.976 12.436 1.00 98.62 202 SER A C 1
ATOM 1614 O O . SER A 1 202 ? -3.659 -12.485 13.540 1.00 98.62 202 SER A O 1
ATOM 1616 N N . LYS A 1 203 ? -3.196 -10.673 12.303 1.00 98.56 203 LYS A N 1
ATOM 1617 C CA . LYS A 1 203 ? -3.197 -9.711 13.414 1.00 98.56 203 LYS A CA 1
ATOM 1618 C C . LYS A 1 203 ? -4.537 -8.996 13.598 1.00 98.56 203 LYS A C 1
ATOM 1620 O O . LYS A 1 203 ? -4.645 -8.173 14.510 1.00 98.56 203 LYS A O 1
ATOM 1625 N N . GLY A 1 204 ? -5.541 -9.336 12.788 1.00 98.44 204 GLY A N 1
ATOM 1626 C CA . GLY A 1 204 ? -6.898 -8.801 12.882 1.00 98.44 204 GLY A CA 1
ATOM 1627 C C . GLY A 1 204 ? -7.050 -7.394 12.306 1.00 98.44 204 GLY A C 1
ATOM 1628 O O . GLY A 1 204 ? -7.956 -6.676 12.712 1.00 98.44 204 GLY A O 1
ATOM 1629 N N . PHE A 1 205 ? -6.146 -6.967 11.421 1.00 98.75 205 PHE A N 1
ATOM 1630 C CA . PHE A 1 205 ? -6.323 -5.731 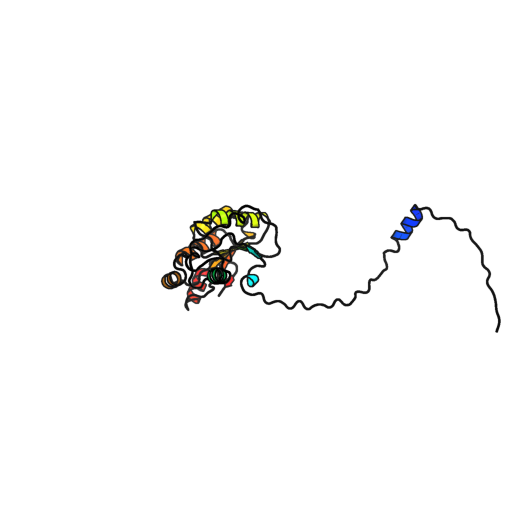10.656 1.00 98.75 205 PHE A CA 1
ATOM 1631 C C . PHE A 1 205 ? -7.146 -6.004 9.398 1.00 98.75 205 PHE A C 1
ATOM 1633 O O . PHE A 1 205 ? -7.031 -7.081 8.809 1.00 98.75 205 PHE A O 1
ATOM 1640 N N . SER A 1 206 ? -7.897 -5.001 8.943 1.00 98.81 206 SER A N 1
ATOM 1641 C CA . SER A 1 206 ? -8.573 -5.070 7.651 1.00 98.81 206 SER A CA 1
ATOM 1642 C C . SER A 1 206 ? -7.554 -5.056 6.513 1.00 98.81 206 SER A C 1
ATOM 1644 O O . SER A 1 206 ? -6.599 -4.269 6.520 1.00 98.81 206 SER A O 1
ATOM 1646 N N . THR A 1 207 ? -7.764 -5.911 5.518 1.00 98.88 207 THR A N 1
ATOM 1647 C CA . THR A 1 207 ? -6.862 -6.112 4.384 1.00 98.88 207 THR A CA 1
ATOM 1648 C C . THR A 1 207 ? -7.586 -6.006 3.047 1.00 98.88 207 THR A C 1
ATOM 1650 O O . THR A 1 207 ? -8.719 -6.450 2.872 1.00 98.88 207 THR A O 1
ATOM 1653 N N . SER A 1 208 ? -6.881 -5.446 2.074 1.00 98.81 208 SER A N 1
ATOM 1654 C CA . SER A 1 208 ? -7.271 -5.300 0.676 1.00 98.81 208 SER A CA 1
ATOM 1655 C C . SER A 1 208 ? -6.046 -5.562 -0.202 1.00 98.81 208 SER A C 1
ATOM 1657 O O . SER A 1 208 ? -4.901 -5.429 0.242 1.00 98.81 208 SER A O 1
ATOM 1659 N N . VAL A 1 209 ? -6.273 -5.928 -1.458 1.00 98.75 209 VAL A N 1
ATOM 1660 C CA . VAL A 1 209 ? -5.220 -6.020 -2.474 1.00 98.75 209 VAL A CA 1
ATOM 1661 C C . VAL A 1 209 ? -5.584 -5.112 -3.639 1.00 98.75 209 VAL A C 1
ATOM 1663 O O . VAL A 1 209 ? -6.753 -5.002 -3.994 1.00 98.75 209 VAL A O 1
ATOM 1666 N N . SER A 1 210 ? -4.586 -4.458 -4.222 1.00 98.12 210 SER A N 1
ATOM 1667 C CA . SER A 1 210 ? -4.718 -3.775 -5.509 1.00 98.12 210 SER A CA 1
ATOM 1668 C C . SER A 1 210 ? -3.697 -4.350 -6.480 1.00 98.12 210 SER A C 1
ATOM 1670 O O . SER A 1 210 ? -2.507 -4.448 -6.171 1.00 98.12 210 SER A O 1
ATOM 1672 N N . SER A 1 211 ? -4.184 -4.758 -7.642 1.00 97.25 211 SER A N 1
ATOM 1673 C CA . SER A 1 211 ? -3.395 -5.185 -8.785 1.00 97.25 211 SER A CA 1
ATOM 1674 C C . SER A 1 211 ? -3.462 -4.105 -9.861 1.00 97.25 211 SER A C 1
ATOM 1676 O O . SER A 1 211 ? -3.791 -4.390 -11.004 1.00 97.25 211 SER A O 1
ATOM 1678 N N . GLU A 1 212 ? -3.166 -2.859 -9.487 1.00 93.62 212 GLU A N 1
ATOM 1679 C CA . GLU A 1 212 ? -3.207 -1.710 -10.391 1.00 93.62 212 GLU A CA 1
ATOM 1680 C C . GLU A 1 212 ? -1.801 -1.096 -10.527 1.00 93.62 212 GLU A C 1
ATOM 1682 O O . GLU A 1 212 ? -1.298 -0.452 -9.594 1.00 93.62 212 GLU A O 1
ATOM 1687 N N . PRO A 1 213 ? -1.131 -1.277 -11.678 1.00 95.50 213 PRO A N 1
ATOM 1688 C CA . PRO A 1 213 ? -1.595 -2.010 -12.861 1.00 95.50 213 PRO A CA 1
ATOM 1689 C C . PRO A 1 213 ? -1.533 -3.538 -12.696 1.00 95.50 213 PRO A C 1
ATOM 1691 O O . PRO A 1 213 ? -0.702 -4.060 -11.948 1.00 95.50 213 PRO A O 1
ATOM 1694 N N . MET A 1 214 ? -2.358 -4.247 -13.473 1.00 96.31 214 MET A N 1
ATOM 1695 C CA . MET A 1 214 ? -2.188 -5.679 -13.726 1.00 96.31 214 MET A CA 1
ATOM 1696 C C . MET A 1 214 ? -0.928 -5.849 -14.578 1.00 96.31 214 MET A C 1
ATOM 1698 O O . MET A 1 214 ? -0.837 -5.292 -15.673 1.00 96.31 214 MET A O 1
ATOM 1702 N N . LEU A 1 215 ? 0.087 -6.536 -14.048 1.00 97.00 215 LEU A N 1
ATOM 1703 C CA . LEU A 1 215 ? 1.416 -6.586 -14.672 1.00 97.00 215 LEU A CA 1
ATOM 1704 C C . LEU A 1 215 ? 1.598 -7.767 -15.630 1.00 97.00 215 LEU A C 1
ATOM 1706 O O . LEU A 1 215 ? 2.572 -7.781 -16.387 1.00 97.00 215 LEU A O 1
ATOM 1710 N N . ASP A 1 216 ? 0.682 -8.732 -15.593 1.00 95.75 216 ASP A N 1
ATOM 1711 C CA . ASP A 1 216 ? 0.579 -9.857 -16.517 1.00 95.75 216 ASP A CA 1
ATOM 1712 C C . ASP A 1 216 ? -0.887 -10.291 -16.703 1.00 95.75 216 ASP A C 1
ATOM 1714 O O . ASP A 1 216 ? -1.811 -9.693 -16.149 1.00 95.75 216 ASP A O 1
ATOM 1718 N N . ASP A 1 217 ? -1.095 -11.321 -17.520 1.00 95.19 217 ASP A N 1
ATOM 1719 C CA . ASP A 1 217 ? -2.393 -11.911 -17.852 1.00 95.19 217 ASP A CA 1
ATOM 1720 C C . ASP A 1 217 ? -2.831 -13.030 -16.887 1.00 95.19 217 ASP A C 1
ATOM 1722 O O . ASP A 1 217 ? -3.886 -13.635 -17.075 1.00 95.19 217 ASP A O 1
ATOM 1726 N N . LYS A 1 218 ? -2.069 -13.304 -15.819 1.00 95.44 218 LYS A N 1
ATOM 1727 C CA . LYS A 1 218 ? -2.314 -14.410 -14.873 1.00 95.44 218 LYS A CA 1
ATOM 1728 C C . LYS A 1 218 ? -3.081 -13.953 -13.634 1.00 95.44 218 LYS A C 1
ATOM 1730 O O . LYS A 1 218 ? -2.869 -14.463 -12.527 1.00 95.44 218 LYS A O 1
ATOM 1735 N N . ILE A 1 219 ? -3.993 -13.000 -13.807 1.00 95.88 219 ILE A N 1
ATOM 1736 C CA . ILE A 1 219 ? -4.673 -12.333 -12.695 1.00 95.88 219 ILE A CA 1
ATOM 1737 C C . ILE 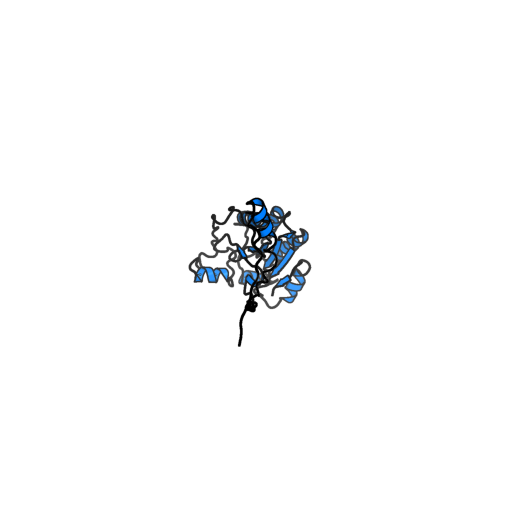A 1 219 ? -5.517 -13.288 -11.839 1.00 95.88 219 ILE A C 1
ATOM 1739 O O . ILE A 1 219 ? -5.548 -13.157 -10.615 1.00 95.88 219 ILE A O 1
ATOM 1743 N N . ASP A 1 220 ? -6.119 -14.314 -12.444 1.00 97.06 220 ASP A N 1
ATOM 1744 C CA . ASP A 1 220 ? -6.923 -15.310 -11.726 1.00 97.06 220 ASP A CA 1
ATOM 1745 C C . ASP A 1 220 ? -6.107 -16.062 -10.668 1.00 97.06 220 ASP A C 1
ATOM 1747 O O . ASP A 1 220 ? -6.580 -16.298 -9.551 1.00 97.06 220 ASP A O 1
ATOM 1751 N N . ALA A 1 221 ? -4.848 -16.389 -10.984 1.00 95.69 221 ALA A N 1
ATOM 1752 C CA . ALA A 1 221 ? -3.945 -17.062 -10.057 1.00 95.69 221 ALA A CA 1
ATOM 1753 C C . ALA A 1 221 ? -3.603 -16.165 -8.859 1.00 95.69 221 ALA A C 1
ATOM 1755 O O . ALA A 1 221 ? -3.578 -16.635 -7.717 1.00 95.69 221 ALA A O 1
ATOM 1756 N N . LEU A 1 222 ? -3.395 -14.867 -9.103 1.00 97.62 222 LEU A N 1
ATOM 1757 C CA . LEU A 1 222 ? -3.200 -13.891 -8.036 1.00 97.62 222 LEU A CA 1
ATOM 1758 C C . LEU A 1 222 ? -4.443 -13.804 -7.145 1.00 97.62 222 LEU A C 1
ATOM 1760 O O . LEU A 1 222 ? -4.330 -13.933 -5.924 1.00 97.62 222 LEU A O 1
ATOM 1764 N N . VAL A 1 223 ? -5.621 -13.607 -7.746 1.00 98.31 223 VAL A N 1
ATOM 1765 C CA . VAL A 1 223 ? -6.898 -13.478 -7.029 1.00 98.31 223 VAL A CA 1
ATOM 1766 C C . VAL A 1 223 ? -7.140 -14.701 -6.150 1.00 98.31 223 VAL A C 1
ATOM 1768 O O . VAL A 1 223 ? -7.440 -14.549 -4.965 1.00 98.31 223 VAL A O 1
ATOM 1771 N N . ALA A 1 224 ? -6.963 -15.910 -6.688 1.00 98.25 224 ALA A N 1
ATOM 1772 C CA . ALA A 1 224 ? -7.110 -17.150 -5.930 1.00 98.25 224 ALA A CA 1
ATOM 1773 C C . ALA A 1 224 ? -6.144 -17.221 -4.735 1.00 98.25 224 ALA A C 1
ATOM 1775 O O . ALA A 1 224 ? -6.544 -17.623 -3.641 1.00 98.25 224 ALA A O 1
ATOM 1776 N N . ALA A 1 225 ? -4.893 -16.787 -4.913 1.00 98.19 225 ALA A N 1
ATOM 1777 C CA . ALA A 1 225 ? -3.874 -16.848 -3.870 1.00 98.19 225 ALA A CA 1
ATOM 1778 C C . ALA A 1 225 ? -4.086 -15.836 -2.729 1.00 98.19 225 ALA A C 1
ATOM 1780 O O . ALA A 1 225 ? -3.756 -16.137 -1.577 1.00 98.19 225 ALA A O 1
ATOM 1781 N N . VAL A 1 226 ? -4.612 -14.641 -3.024 1.00 98.56 226 VAL A N 1
ATOM 1782 C CA . VAL A 1 226 ? -4.782 -13.571 -2.022 1.00 98.56 226 VAL A CA 1
ATOM 1783 C C . VAL A 1 226 ? -6.151 -13.579 -1.347 1.00 98.56 226 VAL A C 1
ATOM 1785 O O . VAL A 1 226 ? -6.245 -13.160 -0.194 1.00 98.56 226 VAL A O 1
ATOM 1788 N N . ARG A 1 227 ? -7.197 -14.083 -2.022 1.00 98.56 227 ARG A N 1
ATOM 1789 C CA . ARG A 1 227 ? -8.594 -14.073 -1.546 1.00 98.56 227 ARG A CA 1
ATOM 1790 C C . ARG A 1 227 ? -8.781 -14.567 -0.104 1.00 98.56 227 ARG A C 1
ATOM 1792 O O . ARG A 1 227 ? -9.530 -13.910 0.612 1.00 98.56 227 ARG A O 1
ATOM 1799 N N . PRO A 1 228 ? -8.107 -15.632 0.376 1.00 98.75 228 PRO A N 1
ATOM 1800 C CA . PRO A 1 228 ? -8.268 -16.088 1.762 1.00 98.75 228 PRO A CA 1
ATOM 1801 C C . PRO A 1 228 ? -7.806 -15.089 2.835 1.00 98.75 228 PRO A C 1
ATOM 1803 O O . PRO A 1 228 ? -8.070 -15.303 4.014 1.00 98.75 228 PRO A O 1
ATOM 1806 N N . TYR A 1 229 ? -7.083 -14.034 2.451 1.00 98.81 229 TYR A N 1
ATOM 1807 C CA . TYR A 1 229 ? -6.449 -13.077 3.360 1.00 98.81 229 TYR A CA 1
ATOM 1808 C C . TYR A 1 229 ? -6.903 -11.635 3.110 1.00 98.81 229 TYR A C 1
ATOM 1810 O O . TYR A 1 229 ? -6.234 -10.702 3.558 1.00 98.81 229 TYR A O 1
ATOM 1818 N N . VAL A 1 230 ? -8.000 -11.442 2.376 1.00 98.75 230 VAL A N 1
ATOM 1819 C CA . VAL A 1 230 ? -8.606 -10.140 2.067 1.00 98.75 230 VAL A CA 1
ATOM 1820 C C . VAL A 1 230 ? -9.940 -10.029 2.799 1.00 98.75 230 VAL A C 1
ATOM 1822 O O . VAL A 1 230 ? -10.762 -10.937 2.717 1.00 98.75 230 VAL A O 1
ATOM 1825 N N . THR A 1 231 ? -10.157 -8.919 3.506 1.00 98.69 231 THR A N 1
ATOM 1826 C CA . THR A 1 231 ? -11.400 -8.648 4.253 1.00 98.69 231 THR A CA 1
ATOM 1827 C C . THR A 1 231 ? -12.267 -7.558 3.625 1.00 98.69 231 THR A C 1
ATOM 1829 O O . THR A 1 231 ? -13.402 -7.379 4.048 1.00 98.69 231 THR A O 1
ATOM 1832 N N . ASP A 1 232 ? -11.722 -6.794 2.678 1.00 98.19 232 ASP A N 1
ATOM 1833 C CA . ASP A 1 232 ? -12.397 -5.687 1.992 1.00 98.19 232 ASP A CA 1
ATOM 1834 C C . ASP A 1 232 ? -12.586 -6.033 0.505 1.00 98.19 232 ASP A C 1
ATOM 1836 O O . ASP A 1 232 ? -13.480 -6.800 0.157 1.00 98.19 232 ASP A O 1
ATOM 1840 N N . ALA A 1 233 ? -11.720 -5.528 -0.374 1.00 97.25 233 ALA A N 1
ATOM 1841 C CA . ALA A 1 233 ? -11.808 -5.757 -1.811 1.00 97.25 233 ALA A CA 1
ATOM 1842 C C . ALA A 1 233 ? -10.453 -6.098 -2.449 1.00 97.25 233 ALA A C 1
ATOM 1844 O O . ALA A 1 233 ? -9.382 -5.769 -1.919 1.00 97.25 233 ALA A O 1
ATOM 1845 N N . ILE A 1 234 ? -10.530 -6.728 -3.624 1.00 98.06 234 ILE A N 1
ATOM 1846 C CA . ILE A 1 234 ? -9.425 -6.898 -4.571 1.00 98.06 234 ILE A CA 1
ATOM 1847 C C . ILE A 1 234 ? -9.701 -5.965 -5.755 1.00 98.06 234 ILE A C 1
ATOM 1849 O O . ILE A 1 234 ? -10.745 -6.095 -6.388 1.00 98.06 234 ILE A O 1
ATOM 1853 N N . TRP A 1 235 ? -8.788 -5.034 -6.022 1.00 96.62 235 TRP A N 1
ATOM 1854 C CA . TRP A 1 235 ? -8.884 -4.049 -7.105 1.00 96.62 235 TRP A CA 1
ATOM 1855 C C . TRP A 1 235 ? -8.052 -4.505 -8.301 1.00 96.62 235 TRP A C 1
ATOM 1857 O O . TRP A 1 235 ? -6.933 -4.985 -8.095 1.00 96.62 235 TRP A O 1
ATOM 1867 N N . LEU A 1 236 ? -8.607 -4.381 -9.508 1.00 92.44 236 LEU A N 1
ATOM 1868 C CA . LEU A 1 236 ? -8.037 -4.847 -10.776 1.00 92.44 236 LEU A CA 1
ATOM 1869 C C . LEU A 1 236 ? -7.970 -3.697 -11.781 1.00 92.44 236 LEU A C 1
ATOM 1871 O O . LEU A 1 236 ? -8.981 -2.964 -11.859 1.00 92.44 236 LEU A O 1
#

Sequence (236 aa):
FKRWGSVGGKMSHRELTPTQARMMALHSAAARRRKSRPGTQSKAQDKHAHGTEEWAAHNVNIQIGCAHDCKYCYAKCMAIRFKRSTARSWAKAKILKHKVGNGSRKKHGRIMFPTTHDITPDNVDECVMVLRDMLEADNDVLVVTKPHLSCIKRLCRACVDFRGQLLFRFTIGSTDNGVLQYWEPNAPIYRERLSALKWTFSKGFSTSVSSEPMLDDKIDALVAAVRPYVTDAIWL

Radius of gyration: 31.05 Å; chains: 1; bounding box: 95×78×51 Å

Foldseek 3Di:
DDDYDDDDDDDDDDDDDPVRVVVVVVVPVPDDPPPDDPPPPPVPPPPPQDDCSVPWPAAADFKQAELLLFPPQPLQVVCVVVVVDDSVCRNVMDGNVVRFQPADAEDPIEYEPHDNYAQDPVCLVSSLRNVCSQVVNVHQYEYEHCDQLVSLVVNCVSCLVSLVSYEYEHEDQDQDQVLCCVRRVRGDGNVRSLVSLQVCQVSNHAYEYENVPNSDPPVVVVCVSNVVRHDDYYHD

InterPro domains:
  IPR040086 Protein MJ0683-like [PTHR43432] (49-226)

pLDDT: mean 86.19, std 22.15, range [28.86, 98.94]